Protein AF-0000000084342866 (afdb_homodimer)

Nearest PDB structures (foldseek):
  4m35-assembly1_A  TM=9.558E-01  e=7.749E-10  Mycolicibacterium smegmatis MC2 155
  4m32-assembly1_A  TM=9.549E-01  e=1.147E-09  Mycolicibacterium smegmatis MC2 155
  5ww8-assembly1_C  TM=9.561E-01  e=1.329E-09  Mycolicibacterium smegmatis MC2 155
  4m32-assembly1_C  TM=9.559E-01  e=1.266E-09  Mycolicibacterium smegmatis MC2 155
  4m34-assembly1_A  TM=9.550E-01  e=1.540E-09  Mycolicibacterium smegmatis MC2 155

Secondary structure (DSSP, 8-state):
-------HHHHHHHHHHHHHHHHHHHHHHHHHHHEESTTHHHHHHHHHHHHHHHHHHHHHHHHHHHHTT------HHHHHHH--SPPPPSS-EEHHHHHHHHHHHHHHHHHHHHHHHHHTTTT-HHHHHHHHHHHHHHHHHHHHHHTT--/-------HHHHHHHHHHHHHHHHHHHHHHHHHHHEESTTHHHHHHHHHHHHHHHHHHHHHHHHHHHHTT------HHHHHHH--SPPPPSS-EEHHHHHHHHHHHHHHHHHHHHHHHHHTTTT-HHHHHHHHHHHHHHHHHHHHHHTT--

Solvent-accessible surface area (backbone atoms only — not comparable to full-atom values): 15596 Å² total; per-residue (Å²): 131,84,80,76,78,68,53,69,64,56,41,52,52,36,39,53,50,28,17,44,26,52,48,47,24,35,43,29,48,39,43,37,69,26,45,34,59,95,53,27,69,60,51,37,54,50,25,52,52,49,23,53,53,26,49,54,45,25,52,54,37,38,52,51,23,40,74,75,72,29,66,52,64,52,38,44,55,53,28,44,70,64,38,87,62,80,76,74,75,83,46,73,40,46,38,68,58,47,42,53,50,50,36,53,47,39,49,56,52,45,55,52,44,54,53,48,37,61,70,31,43,89,59,38,54,69,62,22,52,53,48,48,55,48,39,52,56,47,47,50,49,34,50,58,44,48,68,70,53,127,133,84,79,76,77,68,54,69,65,56,41,51,51,36,39,53,50,28,17,44,28,51,48,46,24,34,42,27,48,39,44,37,69,26,46,35,58,96,54,28,69,64,52,37,52,50,26,52,52,50,22,52,54,27,49,54,44,25,50,54,37,38,52,51,24,40,73,74,72,30,66,54,68,52,39,43,55,52,27,44,71,64,37,86,62,81,77,76,77,81,46,72,40,46,38,67,57,47,41,53,51,50,36,54,46,39,50,55,51,42,52,52,43,54,53,47,36,63,70,32,42,88,59,38,53,68,62,24,50,53,48,49,53,48,37,53,57,48,48,51,49,32,49,57,44,49,68,69,53,126

pLDDT: mean 96.7, std 8.56, range [39.62, 99.0]

Foldseek 3Di:
DPPQQQDVVLLVLLQLLLLLLLLLLVQLVQCLVAEDDDCNVVLNVLSVVSNVLSVVLSVLSQVVSVVSPHHHDRPPVCSVVRHPQDHDDPHHDYSQVSLVSSLSSLVVSLVSLVVSLVVCCVRDVVSSVSSVVSSVVSVVSNVVSVVVND/DPPQQQDVVLLVLLQLLLLLLLLLLVQLVQCLVAEDDDCNVVLNVLSVVSNVLSVVLSVLSQVVSVVSPHHHDRPPVCSVVRHPQDHDDPHHDYSQVSLVSSLSSLVVSLVSLVVSLVVCCVRDVVSSVSSVVSSVVSVVSNVVSVVVND

Structure (mmCIF, N/CA/C/O backbone):
data_AF-0000000084342866-model_v1
#
loop_
_entity.id
_entity.type
_entity.pdbx_description
1 polymer 'Starvation-inducible DNA-binding protein'
#
loop_
_atom_site.group_PDB
_atom_site.id
_atom_site.type_symbol
_atom_site.label_atom_id
_atom_site.label_alt_id
_atom_site.label_comp_id
_atom_site.label_asym_id
_atom_site.label_entity_id
_atom_site.label_seq_id
_atom_site.pdbx_PDB_ins_code
_atom_site.Cartn_x
_atom_site.Cartn_y
_atom_site.Cartn_z
_atom_site.occupancy
_atom_site.B_iso_or_equiv
_atom_site.auth_seq_id
_atom_site.auth_comp_id
_atom_site.auth_asym_id
_atom_site.auth_atom_id
_atom_site.pdbx_PDB_model_num
ATOM 1 N N . MET A 1 1 ? -18.156 -32.312 -19.141 1 39.62 1 MET A N 1
ATOM 2 C CA . MET A 1 1 ? -17.062 -31.328 -19.141 1 39.62 1 MET A CA 1
ATOM 3 C C . MET A 1 1 ? -16.469 -31.188 -17.75 1 39.62 1 MET A C 1
ATOM 5 O O . MET A 1 1 ? -17.156 -30.75 -16.828 1 39.62 1 MET A O 1
ATOM 9 N N . THR A 1 2 ? -15.617 -32.031 -17.172 1 43.94 2 THR A N 1
ATOM 10 C CA . THR A 1 2 ? -15.211 -32.281 -15.797 1 43.94 2 THR A CA 1
ATOM 11 C C . THR A 1 2 ? -14.688 -31.016 -15.141 1 43.94 2 THR A C 1
ATOM 13 O O . THR A 1 2 ? -13.789 -30.359 -15.672 1 43.94 2 THR A O 1
ATOM 16 N N . THR A 1 3 ? -15.336 -29.969 -14.711 1 49.56 3 THR A N 1
ATOM 17 C CA . THR A 1 3 ? -15.031 -28.719 -14.047 1 49.56 3 THR A CA 1
ATOM 18 C C . THR A 1 3 ? -13.922 -28.891 -13.016 1 49.56 3 THR A C 1
ATOM 20 O O . THR A 1 3 ? -14.133 -29.531 -11.977 1 49.56 3 THR A O 1
ATOM 23 N N . THR A 1 4 ? -12.711 -29.281 -13.352 1 60.41 4 THR A N 1
ATOM 24 C CA . THR A 1 4 ? -11.594 -29.656 -12.5 1 60.41 4 THR A CA 1
ATOM 25 C C . THR A 1 4 ? -11.344 -28.594 -11.43 1 60.41 4 THR A C 1
ATOM 27 O O . THR A 1 4 ? -11.133 -27.422 -11.75 1 60.41 4 THR A O 1
ATOM 30 N N . SER A 1 5 ? -11.711 -28.875 -10.188 1 84.31 5 SER A N 1
ATOM 31 C CA . SER A 1 5 ? -11.656 -28.062 -8.977 1 84.31 5 SER A CA 1
ATOM 32 C C . SER A 1 5 ? -10.219 -27.641 -8.664 1 84.31 5 SER A C 1
ATOM 34 O O . SER A 1 5 ? -9.32 -28.484 -8.609 1 84.31 5 SER A O 1
ATOM 36 N N . ILE A 1 6 ? -9.82 -26.344 -8.844 1 91.25 6 ILE A N 1
ATOM 37 C CA . ILE A 1 6 ? -8.508 -25.797 -8.508 1 91.25 6 ILE A CA 1
ATOM 38 C C . ILE A 1 6 ? -8.195 -26.078 -7.039 1 91.25 6 ILE A C 1
ATOM 40 O O . ILE A 1 6 ? -8.984 -25.75 -6.152 1 91.25 6 ILE A O 1
ATOM 44 N N . PRO A 1 7 ? -7.082 -26.859 -6.805 1 94.31 7 PRO A N 1
ATOM 45 C CA . PRO A 1 7 ? -6.715 -27.172 -5.422 1 94.31 7 PRO A CA 1
ATOM 46 C C . PRO A 1 7 ? -6.574 -25.922 -4.555 1 94.31 7 PRO A C 1
ATOM 48 O O . PRO A 1 7 ? -6.152 -24.875 -5.043 1 94.31 7 PRO A O 1
ATOM 51 N N . ALA A 1 8 ? -6.852 -26.109 -3.266 1 94.38 8 ALA A N 1
ATOM 52 C CA . ALA A 1 8 ? -6.793 -25 -2.303 1 94.38 8 ALA A CA 1
ATOM 53 C C . ALA A 1 8 ? -5.383 -24.438 -2.203 1 94.38 8 ALA A C 1
ATOM 55 O O . ALA A 1 8 ? -5.199 -23.266 -1.873 1 94.38 8 ALA A O 1
ATOM 56 N N . THR A 1 9 ? -4.41 -25.219 -2.492 1 96.44 9 THR A N 1
ATOM 57 C CA . THR A 1 9 ? -3.012 -24.812 -2.398 1 96.44 9 THR A CA 1
ATOM 58 C C . THR A 1 9 ? -2.717 -23.672 -3.365 1 96.44 9 THR A C 1
ATOM 60 O O . THR A 1 9 ? -1.891 -22.797 -3.074 1 96.44 9 THR A O 1
ATOM 63 N N . VAL A 1 10 ? -3.402 -23.625 -4.504 1 98.56 10 VAL A N 1
ATOM 64 C CA . VAL A 1 10 ? -3.209 -22.531 -5.461 1 98.56 10 VAL A CA 1
ATOM 65 C C . VAL A 1 10 ? -3.633 -21.203 -4.832 1 98.56 10 VAL A C 1
ATOM 67 O O . VAL A 1 10 ? -2.91 -20.219 -4.922 1 98.56 10 VAL A O 1
ATOM 70 N N . GLY A 1 11 ? -4.785 -21.219 -4.145 1 98.38 11 GLY A N 1
ATOM 71 C CA . GLY A 1 11 ? -5.238 -20.031 -3.438 1 98.38 11 GLY A CA 1
ATOM 72 C C . GLY A 1 11 ? -4.258 -19.547 -2.383 1 98.38 11 GLY A C 1
ATOM 73 O O . GLY A 1 11 ? -4.004 -18.344 -2.26 1 98.38 11 GLY A O 1
ATOM 74 N N . THR A 1 12 ? -3.684 -20.5 -1.692 1 98.38 12 THR A N 1
ATOM 75 C CA . THR A 1 12 ? -2.713 -20.172 -0.652 1 98.38 12 THR A CA 1
ATOM 76 C C . THR A 1 12 ? -1.448 -19.578 -1.26 1 98.38 12 THR A C 1
ATOM 78 O O . THR A 1 12 ? -0.866 -18.641 -0.699 1 98.38 12 THR A O 1
ATOM 81 N N . ASP A 1 13 ? -1.053 -20.125 -2.406 1 98.75 13 ASP A N 1
ATOM 82 C CA . ASP A 1 13 ? 0.119 -19.594 -3.096 1 98.75 13 ASP A CA 1
ATOM 83 C C . ASP A 1 13 ? -0.13 -18.172 -3.584 1 98.75 13 ASP A C 1
ATOM 85 O O . ASP A 1 13 ? 0.752 -17.312 -3.492 1 98.75 13 ASP A O 1
ATOM 89 N N . LEU A 1 14 ? -1.313 -17.922 -4.109 1 98.94 14 LEU A N 1
ATOM 90 C CA . LEU A 1 14 ? -1.67 -16.578 -4.559 1 98.94 14 LEU A CA 1
ATOM 91 C C . LEU A 1 14 ? -1.731 -15.609 -3.379 1 98.94 14 LEU A C 1
ATOM 93 O O . LEU A 1 14 ? -1.257 -14.477 -3.473 1 98.94 14 LEU A O 1
ATOM 97 N N . GLN A 1 15 ? -2.215 -16.078 -2.258 1 98.88 15 GLN A N 1
ATOM 98 C CA . GLN A 1 15 ? -2.293 -15.266 -1.045 1 98.88 15 GLN A CA 1
ATOM 99 C C . GLN A 1 15 ? -0.901 -14.891 -0.542 1 98.88 15 GLN A C 1
ATOM 101 O O . GLN A 1 15 ? -0.648 -13.734 -0.197 1 98.88 15 GLN A O 1
ATOM 106 N N . ASP A 1 16 ? -0.027 -15.859 -0.546 1 98.94 16 ASP A N 1
ATOM 107 C CA . ASP A 1 16 ? 1.336 -15.578 -0.106 1 98.94 16 ASP A CA 1
ATOM 108 C C . ASP A 1 16 ? 2.02 -14.578 -1.035 1 98.94 16 ASP A C 1
ATOM 110 O O . ASP A 1 16 ? 2.734 -13.688 -0.577 1 98.94 16 ASP A O 1
ATOM 114 N N . THR A 1 17 ? 1.791 -14.75 -2.32 1 98.94 17 THR A N 1
ATOM 115 C CA . THR A 1 17 ? 2.359 -13.836 -3.307 1 98.94 17 THR A CA 1
ATOM 116 C C . THR A 1 17 ? 1.814 -12.422 -3.115 1 98.94 17 THR A C 1
ATOM 118 O O . THR A 1 17 ? 2.568 -11.453 -3.17 1 98.94 17 THR A O 1
ATOM 121 N N . LEU A 1 18 ? 0.486 -12.281 -2.863 1 99 18 LEU A N 1
ATOM 122 C CA . LEU A 1 18 ? -0.145 -10.984 -2.627 1 99 18 LEU A CA 1
ATOM 123 C C . LEU A 1 18 ? 0.479 -10.289 -1.424 1 99 18 LEU A C 1
ATOM 125 O O . LEU A 1 18 ? 0.768 -9.094 -1.477 1 99 18 LEU A O 1
ATOM 129 N N . VAL A 1 19 ? 0.711 -11.023 -0.388 1 98.94 19 VAL A N 1
ATOM 130 C CA . VAL A 1 19 ? 1.316 -10.484 0.826 1 98.94 19 VAL A CA 1
ATOM 131 C C . VAL A 1 19 ? 2.719 -9.961 0.518 1 98.94 19 VAL A C 1
ATOM 133 O O . VAL A 1 19 ? 3.078 -8.852 0.913 1 98.94 19 VAL A O 1
ATOM 136 N N . GLU A 1 20 ? 3.492 -10.75 -0.195 1 98.94 20 GLU A N 1
ATOM 137 C CA . GLU A 1 20 ? 4.859 -10.375 -0.546 1 98.94 20 GLU A CA 1
ATOM 138 C C . GLU A 1 20 ? 4.879 -9.125 -1.426 1 98.94 20 GLU A C 1
ATOM 140 O O . GLU A 1 20 ? 5.6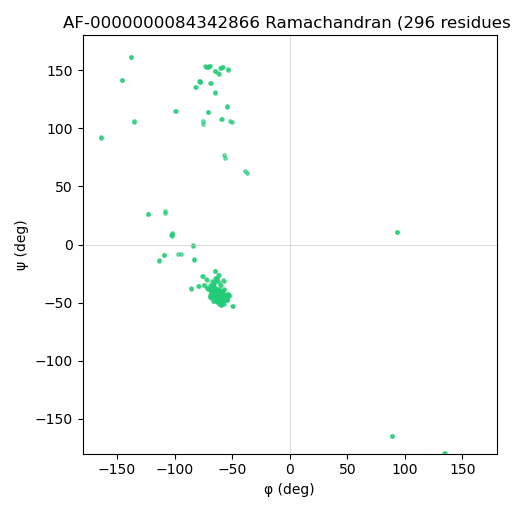76 -8.211 -1.202 1 98.94 20 GLU A O 1
ATOM 145 N N . LEU A 1 21 ? 3.986 -9.062 -2.389 1 99 21 LEU A N 1
ATOM 146 C CA . LEU A 1 21 ? 3.932 -7.934 -3.311 1 99 21 LEU A CA 1
ATOM 147 C C . LEU A 1 21 ? 3.457 -6.676 -2.596 1 99 21 LEU A C 1
ATOM 149 O O . LEU A 1 21 ? 3.932 -5.574 -2.889 1 99 21 LEU A O 1
ATOM 153 N N . THR A 1 22 ? 2.498 -6.793 -1.697 1 98.94 22 THR A N 1
ATOM 154 C CA . THR A 1 22 ? 2.025 -5.656 -0.917 1 98.94 22 THR A CA 1
ATOM 155 C C . THR A 1 22 ? 3.137 -5.109 -0.024 1 98.94 22 THR A C 1
ATOM 157 O O . THR A 1 22 ? 3.352 -3.898 0.038 1 98.94 22 THR A O 1
ATOM 160 N N . ASP A 1 23 ? 3.863 -6.008 0.604 1 98.94 23 ASP A N 1
ATOM 161 C CA . ASP A 1 23 ? 5 -5.574 1.409 1 98.94 23 ASP A CA 1
ATOM 162 C C . ASP A 1 23 ? 6.066 -4.902 0.542 1 98.94 23 ASP A C 1
ATOM 164 O O . ASP A 1 23 ? 6.672 -3.912 0.952 1 98.94 23 ASP A O 1
ATOM 168 N N . LEU A 1 24 ? 6.293 -5.434 -0.633 1 98.94 24 LEU A N 1
ATOM 169 C CA . LEU A 1 24 ? 7.293 -4.883 -1.544 1 98.94 24 LEU A CA 1
ATOM 170 C C . LEU A 1 24 ? 6.965 -3.438 -1.902 1 98.94 24 LEU A C 1
ATOM 172 O O . LEU A 1 24 ? 7.832 -2.564 -1.834 1 98.94 24 LEU A O 1
ATOM 176 N N . HIS A 1 25 ? 5.707 -3.154 -2.283 1 98.94 25 HIS A N 1
ATOM 177 C CA . HIS A 1 25 ? 5.445 -1.782 -2.703 1 98.94 25 HIS A CA 1
ATOM 178 C C . HIS A 1 25 ? 5.445 -0.832 -1.51 1 98.94 25 HIS A C 1
ATOM 180 O O . HIS A 1 25 ? 5.84 0.33 -1.636 1 98.94 25 HIS A O 1
ATOM 186 N N . LEU A 1 26 ? 5.074 -1.31 -0.322 1 98.88 26 LEU A N 1
ATOM 187 C CA . LEU A 1 26 ? 5.168 -0.465 0.864 1 98.88 26 LEU A CA 1
ATOM 188 C C . LEU A 1 26 ? 6.625 -0.152 1.192 1 98.88 26 LEU A C 1
ATOM 190 O O . LEU A 1 26 ? 6.965 0.994 1.498 1 98.88 26 LEU A O 1
ATOM 194 N N . GLN A 1 27 ? 7.488 -1.143 1.101 1 98.88 27 GLN A N 1
ATOM 195 C CA . GLN A 1 27 ? 8.906 -0.932 1.395 1 98.88 27 GLN A CA 1
ATOM 196 C C . GLN A 1 27 ? 9.57 -0.081 0.317 1 98.88 27 GLN A C 1
ATOM 198 O O . GLN A 1 27 ? 10.445 0.731 0.615 1 98.88 27 GLN A O 1
ATOM 203 N N . ALA A 1 28 ? 9.188 -0.301 -0.924 1 98.94 28 ALA A N 1
ATOM 204 C CA . ALA A 1 28 ? 9.742 0.516 -2.002 1 98.94 28 ALA A CA 1
ATOM 205 C C . ALA A 1 28 ? 9.438 1.995 -1.781 1 98.94 28 ALA A C 1
ATOM 207 O O . ALA A 1 28 ? 10.312 2.848 -1.947 1 98.94 28 ALA A O 1
ATOM 208 N N . LYS A 1 29 ? 8.242 2.352 -1.353 1 98.88 29 LYS A N 1
ATOM 209 C CA . LYS A 1 29 ? 7.895 3.736 -1.046 1 98.88 29 LYS A CA 1
ATOM 210 C C . LYS A 1 29 ? 8.648 4.23 0.186 1 98.88 29 LYS A C 1
ATOM 212 O O . LYS A 1 29 ? 9.117 5.371 0.216 1 98.88 29 LYS A O 1
ATOM 217 N N . GLN A 1 30 ? 8.719 3.357 1.18 1 98.81 30 GLN A N 1
ATOM 218 C CA . GLN A 1 30 ? 9.484 3.686 2.381 1 98.81 30 GLN A CA 1
ATOM 219 C C . GLN A 1 30 ? 10.914 4.086 2.035 1 98.81 30 GLN A C 1
ATOM 221 O O . GLN A 1 30 ? 11.414 5.105 2.512 1 98.81 30 GLN A O 1
ATOM 226 N N . LEU A 1 31 ? 11.508 3.295 1.213 1 98.88 31 LEU A N 1
ATOM 227 C CA . LEU A 1 31 ? 12.875 3.57 0.775 1 98.88 31 LEU A CA 1
ATOM 228 C C . LEU A 1 31 ? 12.922 4.82 -0.095 1 98.88 31 LEU A C 1
ATOM 230 O O . LEU A 1 31 ? 13.836 5.637 0.034 1 98.88 31 LEU A O 1
ATOM 234 N N . HIS A 1 32 ? 11.961 4.965 -0.973 1 98.88 32 HIS A N 1
ATOM 235 C CA . HIS A 1 32 ? 11.844 6.113 -1.861 1 98.88 32 HIS A CA 1
ATOM 236 C C . HIS A 1 32 ? 11.844 7.422 -1.074 1 98.88 32 HIS A C 1
ATOM 238 O O . HIS A 1 32 ? 12.531 8.375 -1.448 1 98.88 32 HIS A O 1
ATOM 244 N N . TRP A 1 33 ? 11.148 7.508 0.016 1 98.81 33 TRP A N 1
ATOM 245 C CA . TRP A 1 33 ? 11.008 8.727 0.806 1 98.81 33 TRP A CA 1
ATOM 246 C C . TRP A 1 33 ? 12.273 9 1.615 1 98.81 33 TRP A C 1
ATOM 248 O O . TRP A 1 33 ? 12.617 10.156 1.878 1 98.81 33 TRP A O 1
ATOM 258 N N . ASN A 1 34 ? 13.016 7.91 1.95 1 98.75 34 ASN A N 1
ATOM 259 C CA . ASN A 1 34 ? 14.039 8.078 2.977 1 98.75 34 ASN A CA 1
ATOM 260 C C . ASN A 1 34 ? 15.445 8.016 2.379 1 98.75 34 ASN A C 1
ATOM 262 O O . ASN A 1 34 ? 16.422 8.305 3.064 1 98.75 34 ASN A O 1
ATOM 266 N N . VAL A 1 35 ? 15.555 7.637 1.089 1 98.69 35 VAL A N 1
ATOM 267 C CA . VAL A 1 35 ? 16.844 7.418 0.444 1 98.69 35 VAL A CA 1
ATOM 268 C C . VAL A 1 35 ? 17.578 8.75 0.283 1 98.69 35 VAL A C 1
ATOM 270 O O . VAL A 1 35 ? 16.953 9.773 0.007 1 98.69 35 VAL A O 1
ATOM 273 N N . LYS A 1 36 ? 18.812 8.742 0.521 1 98.38 36 LYS A N 1
ATOM 274 C CA . LYS A 1 36 ? 19.734 9.852 0.318 1 98.38 36 LYS A CA 1
ATOM 275 C C . LYS A 1 36 ? 21.047 9.359 -0.294 1 98.38 36 LYS A C 1
ATOM 277 O O . LYS A 1 36 ? 21.328 8.164 -0.288 1 98.38 36 LYS A O 1
ATOM 282 N N . GLY A 1 37 ? 21.812 10.25 -0.867 1 98.12 37 GLY A N 1
ATOM 283 C CA . GLY A 1 37 ? 23.125 9.906 -1.38 1 98.12 37 GLY A CA 1
ATOM 284 C C . GLY A 1 37 ? 23.391 10.469 -2.766 1 98.12 37 GLY A C 1
ATOM 285 O O . GLY A 1 37 ? 22.531 11.133 -3.348 1 98.12 37 GLY A O 1
ATOM 286 N N . ARG A 1 38 ? 24.5 10.219 -3.316 1 97.81 38 ARG A N 1
ATOM 287 C CA . ARG A 1 38 ? 25 10.797 -4.559 1 97.81 38 ARG A CA 1
ATOM 288 C C . ARG A 1 38 ? 24.141 10.391 -5.742 1 97.81 38 ARG A C 1
ATOM 290 O O . ARG A 1 38 ? 24.031 11.125 -6.723 1 97.81 38 ARG A O 1
ATOM 297 N N . HIS A 1 39 ? 23.531 9.266 -5.676 1 97.31 39 HIS A N 1
ATOM 298 C CA . HIS A 1 39 ? 22.719 8.773 -6.773 1 97.31 39 HIS A CA 1
ATOM 299 C C . HIS A 1 39 ? 21.234 8.828 -6.418 1 97.31 39 HIS A C 1
ATOM 301 O O . HIS A 1 39 ? 20.438 7.996 -6.887 1 97.31 39 HIS A O 1
ATOM 307 N N . PHE A 1 40 ? 20.922 9.742 -5.559 1 98.19 40 PHE A N 1
ATOM 308 C CA . PHE A 1 40 ? 19.578 9.906 -5 1 98.19 40 PHE A CA 1
ATOM 309 C C . PHE A 1 40 ? 18.531 9.922 -6.105 1 98.19 40 PHE A C 1
ATOM 311 O O . PHE A 1 40 ? 17.562 9.164 -6.055 1 98.19 40 PHE A O 1
ATOM 318 N N . ARG A 1 41 ? 18.703 10.758 -7.074 1 98.06 41 ARG A N 1
ATOM 319 C CA . ARG A 1 41 ? 17.656 10.969 -8.07 1 98.06 41 ARG A CA 1
ATOM 320 C C . ARG A 1 41 ? 17.344 9.688 -8.828 1 98.06 41 ARG A C 1
ATOM 322 O O . ARG A 1 41 ? 16.188 9.312 -8.992 1 98.06 41 ARG A O 1
ATOM 329 N N . ASN A 1 42 ? 18.375 9 -9.242 1 98.31 42 ASN A N 1
ATOM 330 C CA . ASN A 1 42 ? 18.203 7.762 -10 1 98.31 42 ASN A CA 1
ATOM 331 C C . ASN A 1 42 ? 17.516 6.691 -9.164 1 98.31 42 ASN A C 1
ATOM 333 O O . ASN A 1 42 ? 16.547 6.082 -9.602 1 98.31 42 ASN A O 1
ATOM 337 N N . VAL A 1 43 ? 17.984 6.473 -7.938 1 98.62 43 VAL A N 1
ATOM 338 C CA . VAL A 1 43 ? 17.422 5.445 -7.062 1 98.62 43 VAL A CA 1
ATOM 339 C C . VAL A 1 43 ? 16 5.82 -6.676 1 98.62 43 VAL A C 1
ATOM 341 O O . VAL A 1 43 ? 15.102 4.969 -6.668 1 98.62 43 VAL A O 1
ATOM 344 N N . HIS A 1 44 ? 15.805 7.113 -6.398 1 98.62 44 HIS A N 1
ATOM 345 C CA . HIS A 1 44 ? 14.492 7.645 -6.047 1 98.62 44 HIS A CA 1
ATOM 346 C C . HIS A 1 44 ? 13.469 7.348 -7.141 1 98.62 44 HIS A C 1
ATOM 348 O O . HIS A 1 44 ? 12.383 6.832 -6.855 1 98.62 44 HIS A O 1
ATOM 354 N N . LEU A 1 45 ? 13.797 7.578 -8.383 1 98.69 45 LEU A N 1
ATOM 355 C CA . LEU A 1 45 ? 12.898 7.363 -9.516 1 98.69 45 LEU A CA 1
ATOM 356 C C . LEU A 1 45 ? 12.703 5.875 -9.781 1 98.69 45 LEU A C 1
ATOM 358 O O . LEU A 1 45 ? 11.594 5.441 -10.102 1 98.69 45 LEU A O 1
ATOM 362 N N . HIS A 1 46 ? 13.758 5.066 -9.625 1 98.88 46 HIS A N 1
ATOM 363 C CA . HIS A 1 46 ? 13.664 3.627 -9.836 1 98.88 46 HIS A CA 1
ATOM 364 C C . HIS A 1 46 ? 12.766 2.971 -8.789 1 98.88 46 HIS A C 1
ATOM 366 O O . HIS A 1 46 ? 12.039 2.023 -9.094 1 98.88 46 HIS A O 1
ATOM 372 N N . LEU A 1 47 ? 12.836 3.5 -7.582 1 98.94 47 LEU A N 1
ATOM 373 C CA . LEU A 1 47 ? 11.977 2.99 -6.52 1 98.94 47 LEU A CA 1
ATOM 374 C C . LEU A 1 47 ? 10.508 3.305 -6.805 1 98.94 47 LEU A C 1
ATOM 376 O O . LEU A 1 47 ? 9.625 2.504 -6.492 1 98.94 47 LEU A O 1
ATOM 380 N N . ASP A 1 48 ? 10.219 4.414 -7.395 1 98.81 48 ASP A N 1
ATOM 381 C CA . ASP A 1 48 ? 8.859 4.734 -7.82 1 98.81 48 ASP A CA 1
ATOM 382 C C . ASP A 1 48 ? 8.375 3.762 -8.891 1 98.81 48 ASP A C 1
ATOM 384 O O . ASP A 1 48 ? 7.223 3.316 -8.859 1 98.81 48 ASP A O 1
ATOM 388 N N . GLU A 1 49 ? 9.234 3.473 -9.828 1 98.88 49 GLU A N 1
ATOM 389 C CA . GLU A 1 49 ? 8.906 2.502 -10.867 1 98.88 49 GLU A CA 1
ATOM 390 C C . GLU A 1 49 ? 8.625 1.127 -10.266 1 98.88 49 GLU A C 1
ATOM 392 O O . GLU A 1 49 ? 7.641 0.48 -10.617 1 98.88 49 GLU A O 1
ATOM 397 N N . LEU A 1 50 ? 9.469 0.708 -9.344 1 98.94 50 LEU A N 1
ATOM 398 C CA . LEU A 1 50 ? 9.281 -0.582 -8.688 1 98.94 50 LEU A CA 1
ATOM 399 C C . LEU A 1 50 ? 7.957 -0.62 -7.926 1 98.94 50 LEU A C 1
ATOM 401 O O . LEU A 1 50 ? 7.262 -1.637 -7.938 1 98.94 50 LEU A O 1
ATOM 405 N N . THR A 1 51 ? 7.648 0.499 -7.246 1 98.94 51 THR A N 1
ATOM 406 C CA . THR A 1 51 ? 6.379 0.603 -6.531 1 98.94 51 THR A CA 1
ATOM 407 C C . THR A 1 51 ? 5.207 0.348 -7.477 1 98.94 51 THR A C 1
ATOM 409 O O . THR A 1 51 ? 4.312 -0.443 -7.168 1 98.94 51 THR A O 1
ATOM 412 N N . SER A 1 52 ? 5.207 0.97 -8.633 1 98.88 52 SER A N 1
ATOM 413 C CA . SER A 1 52 ? 4.133 0.825 -9.609 1 98.88 52 SER A CA 1
ATOM 414 C C . SER A 1 52 ? 4.023 -0.614 -10.102 1 98.88 52 SER A C 1
ATOM 416 O O . SER A 1 52 ? 2.926 -1.165 -10.188 1 98.88 52 SER A O 1
ATOM 418 N N . ILE A 1 53 ? 5.129 -1.243 -10.398 1 98.94 53 ILE A N 1
ATOM 419 C CA . ILE A 1 53 ? 5.168 -2.617 -10.883 1 98.94 53 ILE A CA 1
ATOM 420 C C . ILE A 1 53 ? 4.605 -3.559 -9.82 1 98.94 53 ILE A C 1
ATOM 422 O O . ILE A 1 53 ? 3.785 -4.43 -10.125 1 98.94 53 ILE A O 1
ATOM 426 N N . ALA A 1 54 ? 5.016 -3.367 -8.594 1 98.94 54 ALA A N 1
ATOM 427 C CA . ALA A 1 54 ? 4.578 -4.227 -7.5 1 98.94 54 ALA A CA 1
ATOM 428 C C . ALA A 1 54 ? 3.082 -4.066 -7.242 1 98.94 54 ALA A C 1
ATOM 430 O O . ALA A 1 54 ? 2.383 -5.047 -6.977 1 98.94 54 ALA A O 1
ATOM 431 N N . ARG A 1 55 ? 2.586 -2.838 -7.297 1 98.88 55 ARG A N 1
ATOM 432 C CA . ARG A 1 55 ? 1.163 -2.588 -7.09 1 98.88 55 ARG A CA 1
ATOM 433 C C . ARG A 1 55 ? 0.327 -3.242 -8.188 1 98.88 55 ARG A C 1
ATOM 435 O O . ARG A 1 55 ? -0.706 -3.854 -7.902 1 98.88 55 ARG A O 1
ATOM 442 N N . GLU A 1 56 ? 0.747 -3.094 -9.422 1 98.88 56 GLU A N 1
ATOM 443 C CA . GLU A 1 56 ? 0.033 -3.719 -10.531 1 98.88 56 GLU A CA 1
ATOM 444 C C . GLU A 1 56 ? 0.04 -5.238 -10.406 1 98.88 56 GLU A C 1
ATOM 446 O O . GLU A 1 56 ? -0.979 -5.891 -10.641 1 98.88 56 GLU A O 1
ATOM 451 N N . ALA A 1 57 ? 1.146 -5.824 -10.055 1 98.94 57 ALA A N 1
ATOM 452 C CA . ALA A 1 57 ? 1.258 -7.266 -9.859 1 98.94 57 ALA A CA 1
ATOM 453 C C . ALA A 1 57 ? 0.359 -7.738 -8.727 1 98.94 57 ALA A C 1
ATOM 455 O O . ALA A 1 57 ? -0.309 -8.773 -8.836 1 98.94 57 ALA A O 1
ATOM 456 N N . ALA A 1 58 ? 0.365 -6.98 -7.617 1 98.94 58 ALA A N 1
ATOM 457 C CA . ALA A 1 58 ? -0.485 -7.324 -6.48 1 98.94 58 ALA A CA 1
ATOM 458 C C . ALA A 1 58 ? -1.955 -7.371 -6.887 1 98.94 58 ALA A C 1
ATOM 460 O O . ALA A 1 58 ? -2.678 -8.305 -6.523 1 98.94 58 ALA A O 1
ATOM 461 N N . ASP A 1 59 ? -2.352 -6.391 -7.637 1 98.94 59 ASP A N 1
ATOM 462 C CA . ASP A 1 59 ? -3.734 -6.34 -8.102 1 98.94 59 ASP A CA 1
ATOM 463 C C . ASP A 1 59 ? -4.055 -7.535 -9 1 98.94 59 ASP A C 1
ATOM 465 O O . ASP A 1 59 ? -5.113 -8.156 -8.867 1 98.94 59 ASP A O 1
ATOM 469 N N . THR A 1 60 ? -3.146 -7.84 -9.906 1 98.94 60 THR A N 1
ATOM 470 C CA . THR A 1 60 ? -3.309 -8.977 -10.812 1 98.94 60 THR A CA 1
ATOM 471 C C . THR A 1 60 ? -3.463 -10.273 -10.023 1 98.94 60 THR A C 1
ATOM 473 O O . THR A 1 60 ? -4.359 -11.07 -10.305 1 98.94 60 THR A O 1
ATOM 476 N N . VAL A 1 61 ? -2.674 -10.461 -9.023 1 98.94 61 VAL A N 1
ATOM 477 C CA . VAL A 1 61 ? -2.672 -11.672 -8.219 1 98.94 61 VAL A CA 1
ATOM 478 C C . VAL A 1 61 ? -3.953 -11.75 -7.395 1 98.94 61 VAL A C 1
ATOM 480 O O . VAL A 1 61 ? -4.59 -12.805 -7.32 1 98.94 61 VAL A O 1
ATOM 483 N N . ALA A 1 62 ? -4.324 -10.633 -6.789 1 98.94 62 ALA A N 1
ATOM 484 C CA . ALA A 1 62 ? -5.535 -10.594 -5.973 1 98.94 62 ALA A CA 1
ATOM 485 C C . ALA A 1 62 ? -6.77 -10.898 -6.816 1 98.94 62 ALA A C 1
ATOM 487 O O . ALA A 1 62 ? -7.648 -11.648 -6.387 1 98.94 62 ALA A O 1
ATOM 488 N N . GLU A 1 63 ? -6.812 -10.328 -8 1 98.75 63 GLU A N 1
ATOM 489 C CA . GLU A 1 63 ? -7.961 -10.547 -8.875 1 98.75 63 GLU A CA 1
ATOM 490 C C . GLU A 1 63 ? -8.039 -12 -9.336 1 98.75 63 GLU A C 1
ATOM 492 O O . GLU A 1 63 ? -9.133 -12.555 -9.453 1 98.75 63 GLU A O 1
ATOM 497 N N . ARG A 1 64 ? -6.906 -12.664 -9.562 1 98.88 64 ARG A N 1
ATOM 498 C CA . ARG A 1 64 ? -6.91 -14.086 -9.891 1 98.88 64 ARG A CA 1
ATOM 499 C C . ARG A 1 64 ? -7.414 -14.914 -8.711 1 98.88 64 ARG A C 1
ATOM 501 O O . ARG A 1 64 ? -8.195 -15.844 -8.898 1 98.88 64 ARG A O 1
ATOM 508 N N . ALA A 1 65 ? -6.93 -14.586 -7.504 1 98.75 65 ALA A N 1
ATOM 509 C CA . ALA A 1 65 ? -7.398 -15.289 -6.312 1 98.75 65 ALA A CA 1
ATOM 510 C C . ALA A 1 65 ? -8.914 -15.227 -6.199 1 98.75 65 ALA A C 1
ATOM 512 O O . ALA A 1 65 ? -9.578 -16.25 -6.004 1 98.75 65 ALA A O 1
ATOM 513 N N . VAL A 1 66 ? -9.484 -14.039 -6.398 1 98 66 VAL A N 1
ATOM 514 C CA . VAL A 1 66 ? -10.922 -13.844 -6.332 1 98 66 VAL A CA 1
ATOM 515 C C . VAL A 1 66 ? -11.617 -14.688 -7.395 1 98 66 VAL A C 1
ATOM 517 O O . VAL A 1 66 ? -12.641 -15.328 -7.121 1 98 66 VAL A O 1
ATOM 520 N N . THR A 1 67 ? -11.039 -14.656 -8.617 1 97.75 67 THR A N 1
ATOM 521 C CA . THR A 1 67 ? -11.617 -15.359 -9.758 1 97.75 67 THR A CA 1
ATOM 522 C C . THR A 1 67 ? -11.758 -16.844 -9.453 1 97.75 67 THR A C 1
ATOM 524 O O . THR A 1 67 ? -12.727 -17.484 -9.875 1 97.75 67 THR A O 1
ATOM 527 N N . ILE A 1 68 ? -10.852 -17.422 -8.617 1 97.62 68 ILE A N 1
ATOM 528 C CA . ILE A 1 68 ? -10.891 -18.875 -8.375 1 97.62 68 ILE A CA 1
ATOM 529 C C . ILE A 1 68 ? -11.539 -19.156 -7.023 1 97.62 68 ILE A C 1
ATOM 531 O O . ILE A 1 68 ? -11.438 -20.266 -6.496 1 97.62 68 ILE A O 1
ATOM 535 N N . GLY A 1 69 ? -12.109 -18.125 -6.426 1 97.06 69 GLY A N 1
ATOM 536 C CA . GLY A 1 69 ? -12.945 -18.312 -5.25 1 97.06 69 GLY A CA 1
ATOM 537 C C . GLY A 1 69 ? -12.18 -18.172 -3.947 1 97.06 69 GLY A C 1
ATOM 538 O O . GLY A 1 69 ? -12.656 -18.594 -2.893 1 97.06 69 GLY A O 1
ATOM 539 N N . PHE A 1 70 ? -10.93 -17.688 -3.998 1 98.19 70 PHE A N 1
ATOM 540 C CA . PHE A 1 70 ? -10.117 -17.469 -2.811 1 98.19 70 PHE A CA 1
ATOM 541 C C . PHE A 1 70 ? -10.141 -16.016 -2.391 1 98.19 70 PHE A C 1
ATOM 543 O O . PHE A 1 70 ? -9.695 -15.133 -3.137 1 98.19 70 PHE A O 1
ATOM 550 N N . PRO A 1 71 ? -10.688 -15.609 -1.221 1 98.56 71 PRO A N 1
ATOM 551 C CA . PRO A 1 71 ? -10.711 -14.219 -0.773 1 98.56 71 PRO A CA 1
ATOM 552 C C . PRO A 1 71 ? -9.328 -13.711 -0.37 1 98.56 71 PRO A C 1
ATOM 554 O O . PRO A 1 71 ? -8.758 -14.18 0.617 1 98.56 71 PRO A O 1
ATOM 557 N N . PRO A 1 72 ? -8.789 -12.758 -1.104 1 98.62 72 PRO A N 1
ATOM 558 C CA . PRO A 1 72 ? -7.449 -12.266 -0.778 1 98.62 72 PRO A CA 1
ATOM 559 C C . PRO A 1 72 ? -7.434 -11.391 0.475 1 98.62 72 PRO A C 1
ATOM 561 O O . PRO A 1 72 ? -8.461 -10.82 0.85 1 98.62 72 PRO A O 1
ATOM 564 N N . ASP A 1 73 ? -6.312 -11.344 1.159 1 98.88 73 ASP A N 1
ATOM 565 C CA . ASP A 1 73 ? -6.145 -10.547 2.373 1 98.88 73 ASP A CA 1
ATOM 566 C C . ASP A 1 73 ? -4.82 -9.789 2.354 1 98.88 73 ASP A C 1
ATOM 568 O O . ASP A 1 73 ? -3.754 -10.383 2.51 1 98.88 73 ASP A O 1
ATOM 572 N N . ALA A 1 74 ? -4.879 -8.5 2.137 1 98.69 74 ALA A N 1
ATOM 573 C CA . ALA A 1 74 ? -3.682 -7.664 2.135 1 98.69 74 ALA A CA 1
ATOM 574 C C . ALA A 1 74 ? -3.803 -6.531 3.15 1 98.69 74 ALA A C 1
ATOM 576 O O . ALA A 1 74 ? -3.275 -5.438 2.936 1 98.69 74 ALA A O 1
ATOM 577 N N . ARG A 1 75 ? -4.637 -6.758 4.227 1 98.81 75 ARG A N 1
ATOM 578 C CA . ARG A 1 75 ? -4.695 -5.816 5.34 1 98.81 75 ARG A CA 1
ATOM 579 C C . ARG A 1 75 ? -3.322 -5.637 5.98 1 98.81 75 ARG A C 1
ATOM 581 O O . ARG A 1 75 ? -2.502 -6.559 5.965 1 98.81 75 ARG A O 1
ATOM 588 N N . ALA A 1 76 ? -3.125 -4.504 6.555 1 98.69 76 ALA A N 1
ATOM 589 C CA . ALA A 1 76 ? -1.825 -4.16 7.129 1 98.69 76 ALA A CA 1
ATOM 590 C C . ALA A 1 76 ? -1.369 -5.223 8.125 1 98.69 76 ALA A C 1
ATOM 592 O O . ALA A 1 76 ? -0.209 -5.641 8.109 1 98.69 76 ALA A O 1
ATOM 593 N N . MET A 1 77 ? -2.229 -5.656 8.977 1 98.25 77 MET A N 1
ATOM 594 C CA . MET A 1 77 ? -1.881 -6.648 9.984 1 98.25 77 MET A CA 1
ATOM 595 C C . MET A 1 77 ? -1.482 -7.969 9.328 1 98.25 77 MET A C 1
ATOM 597 O O . MET A 1 77 ? -0.539 -8.625 9.773 1 98.25 77 MET A O 1
ATOM 601 N N . THR A 1 78 ? -2.213 -8.391 8.305 1 98.75 78 THR A N 1
ATOM 602 C CA . THR A 1 78 ? -1.912 -9.617 7.574 1 98.75 78 THR A CA 1
ATOM 603 C C . THR A 1 78 ? -0.524 -9.547 6.945 1 98.75 78 THR A C 1
ATOM 605 O O . THR A 1 78 ? 0.268 -10.484 7.07 1 98.75 78 THR A O 1
ATOM 608 N N . VAL A 1 79 ? -0.221 -8.422 6.273 1 98.88 79 VAL A N 1
ATOM 609 C CA . VAL A 1 79 ? 1.064 -8.234 5.605 1 98.88 79 VAL A CA 1
ATOM 610 C C . VAL A 1 79 ? 2.188 -8.227 6.641 1 98.88 79 VAL A C 1
ATOM 612 O O . VAL A 1 79 ? 3.195 -8.922 6.48 1 98.88 79 VAL A O 1
ATOM 615 N N . ALA A 1 80 ? 1.993 -7.496 7.746 1 98.69 80 ALA A N 1
ATOM 616 C CA . ALA A 1 80 ? 2.998 -7.391 8.805 1 98.69 80 ALA A CA 1
ATOM 617 C C . ALA A 1 80 ? 3.289 -8.758 9.422 1 98.69 80 ALA A C 1
ATOM 619 O O . ALA A 1 80 ? 4.441 -9.078 9.719 1 98.69 80 ALA A O 1
ATOM 620 N N . LYS A 1 81 ? 2.309 -9.508 9.562 1 98.44 81 LYS A N 1
ATOM 621 C CA . LYS A 1 81 ? 2.428 -10.797 10.25 1 98.44 81 LYS A CA 1
ATOM 622 C C . LYS A 1 81 ? 3.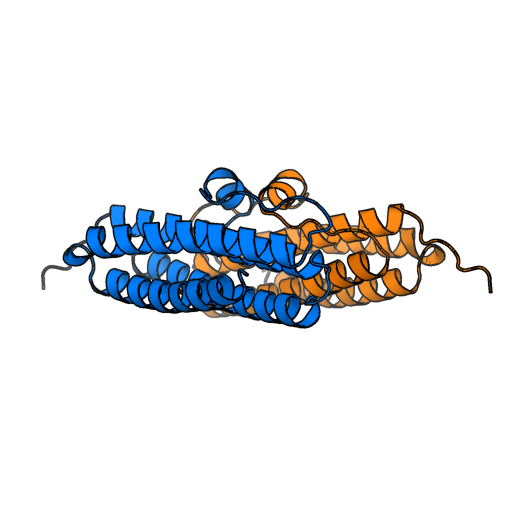027 -11.852 9.328 1 98.44 81 LYS A C 1
ATOM 624 O O . LYS A 1 81 ? 3.809 -12.703 9.773 1 98.44 81 LYS A O 1
ATOM 629 N N . ASN A 1 82 ? 2.719 -11.82 8.023 1 98.75 82 ASN A N 1
ATOM 630 C CA . ASN A 1 82 ? 2.924 -13.016 7.211 1 98.75 82 ASN A CA 1
ATOM 631 C C . ASN A 1 82 ? 4.012 -12.797 6.164 1 98.75 82 ASN A C 1
ATOM 633 O O . ASN A 1 82 ? 4.488 -13.758 5.551 1 98.75 82 ASN A O 1
ATOM 637 N N . SER A 1 83 ? 4.414 -11.57 5.926 1 98.81 83 SER A N 1
ATOM 638 C CA . SER A 1 83 ? 5.445 -11.352 4.918 1 98.81 83 SER A CA 1
ATOM 639 C C . SER A 1 83 ? 6.77 -11.977 5.34 1 98.81 83 SER A C 1
ATOM 641 O O . SER A 1 83 ? 7.234 -11.766 6.461 1 98.81 83 SER A O 1
ATOM 643 N N . PRO A 1 84 ? 7.398 -12.734 4.5 1 98.56 84 PRO A N 1
ATOM 644 C CA . PRO A 1 84 ? 8.711 -13.312 4.805 1 98.56 84 PRO A CA 1
ATOM 645 C C . PRO A 1 84 ? 9.859 -12.352 4.508 1 98.56 84 PRO A C 1
ATOM 647 O O . PRO A 1 84 ? 11.031 -12.703 4.684 1 98.56 84 PRO A O 1
ATOM 650 N N . LEU A 1 85 ? 9.57 -11.164 4.008 1 98.75 85 LEU A N 1
ATOM 651 C CA . LEU A 1 85 ? 10.586 -10.219 3.549 1 98.75 85 LEU A CA 1
ATOM 652 C C . LEU A 1 85 ? 11.234 -9.5 4.727 1 98.75 85 LEU A C 1
ATOM 654 O O . LEU A 1 85 ? 10.555 -9.148 5.695 1 98.75 85 LEU A O 1
ATOM 658 N N . PRO A 1 86 ? 12.531 -9.305 4.613 1 97.56 86 PRO A N 1
ATOM 659 C CA . PRO A 1 86 ? 13.133 -8.477 5.66 1 97.56 86 PRO A CA 1
ATOM 660 C C . PRO A 1 86 ? 12.57 -7.059 5.688 1 97.56 86 PRO A C 1
ATOM 662 O O . PRO A 1 86 ? 12.281 -6.488 4.633 1 97.56 86 PRO A O 1
ATOM 665 N N . ASP A 1 87 ? 12.5 -6.496 6.844 1 96.31 87 ASP A N 1
ATOM 666 C CA . ASP A 1 87 ? 11.953 -5.148 6.98 1 96.31 87 ASP A CA 1
ATOM 667 C C . ASP A 1 87 ? 13.008 -4.094 6.652 1 96.31 87 ASP A C 1
ATOM 669 O O . ASP A 1 87 ? 14.172 -4.234 7.023 1 96.31 87 ASP A O 1
ATOM 673 N N . ALA A 1 88 ? 12.562 -3.137 5.902 1 95.94 88 ALA A N 1
ATOM 674 C CA . ALA A 1 88 ? 13.422 -1.97 5.734 1 95.94 88 ALA A CA 1
ATOM 675 C C . ALA A 1 88 ? 13.703 -1.299 7.078 1 95.94 88 ALA A C 1
ATOM 677 O O . ALA A 1 88 ? 12.898 -1.383 8 1 95.94 88 ALA A O 1
ATOM 678 N N . VAL A 1 89 ? 14.82 -0.674 7.137 1 93.94 89 VAL A N 1
ATOM 679 C CA . VAL A 1 89 ? 15.172 0.069 8.344 1 93.94 89 VAL A CA 1
ATOM 680 C C . VAL A 1 89 ? 14.281 1.303 8.469 1 93.94 89 VAL A C 1
ATOM 682 O O . VAL A 1 89 ? 13.773 1.814 7.469 1 93.94 89 VAL A O 1
ATOM 685 N N . GLU A 1 90 ? 14.148 1.686 9.734 1 95.44 90 GLU A N 1
ATOM 686 C CA . GLU A 1 90 ? 13.477 2.955 10 1 95.44 90 GLU A CA 1
ATOM 687 C C . GLU A 1 90 ? 14.406 4.137 9.734 1 95.44 90 GLU A C 1
ATOM 689 O O . GLU A 1 90 ? 15.602 4.074 10.055 1 95.44 90 GLU A O 1
ATOM 694 N N . GLY A 1 91 ? 13.844 5.199 9.141 1 97.12 91 GLY A N 1
ATOM 695 C CA . GLY A 1 91 ? 14.594 6.434 9 1 97.12 91 GLY A CA 1
ATOM 696 C C . GLY A 1 91 ? 15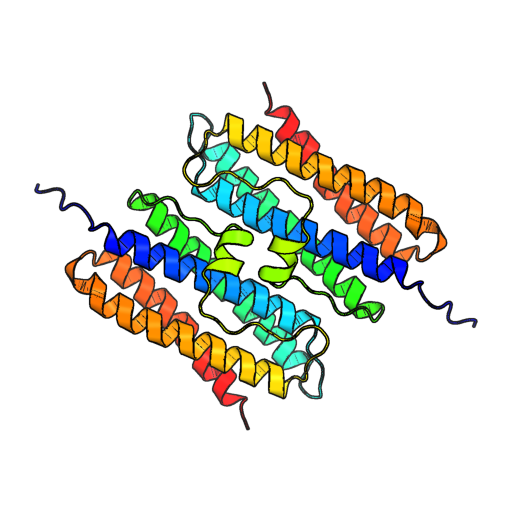.406 6.496 7.723 1 97.12 91 GLY A C 1
ATOM 697 O O . GLY A 1 91 ? 15.141 5.754 6.773 1 97.12 91 GLY A O 1
ATOM 698 N N . ARG A 1 92 ? 16.375 7.441 7.656 1 98 92 ARG A N 1
ATOM 699 C CA . ARG A 1 92 ? 17.172 7.711 6.465 1 98 92 ARG A CA 1
ATOM 700 C C . ARG A 1 92 ? 18.047 6.512 6.109 1 98 92 ARG A C 1
ATOM 702 O O . ARG A 1 92 ? 18.5 5.793 6.996 1 98 92 ARG A O 1
ATOM 709 N N . ILE A 1 93 ? 18.281 6.379 4.797 1 98.5 93 ILE A N 1
ATOM 710 C CA . ILE A 1 93 ? 19.078 5.266 4.281 1 98.5 93 ILE A CA 1
ATOM 711 C C . ILE A 1 93 ? 19.875 5.723 3.07 1 98.5 93 ILE A C 1
ATOM 713 O O . ILE A 1 93 ? 19.391 6.496 2.244 1 98.5 93 ILE A O 1
ATOM 717 N N . THR A 1 94 ? 21.109 5.27 2.924 1 98.56 94 THR A N 1
ATOM 718 C CA . THR A 1 94 ? 21.938 5.629 1.773 1 98.56 94 THR A CA 1
ATOM 719 C C . THR A 1 94 ? 21.422 4.945 0.509 1 98.56 94 THR A C 1
ATOM 721 O O . THR A 1 94 ? 20.797 3.885 0.579 1 98.56 94 THR A O 1
ATOM 724 N N . ASP A 1 95 ? 21.656 5.539 -0.619 1 98.31 95 ASP A N 1
ATOM 725 C CA . ASP A 1 95 ? 21.25 4.953 -1.891 1 98.31 95 ASP A CA 1
ATOM 726 C C . ASP A 1 95 ? 21.844 3.559 -2.07 1 98.31 95 ASP A C 1
ATOM 728 O O . ASP A 1 95 ? 21.156 2.641 -2.525 1 98.31 95 ASP A O 1
ATOM 732 N N . ALA A 1 96 ? 23.078 3.371 -1.653 1 98.31 96 ALA A N 1
ATOM 733 C CA . ALA A 1 96 ? 23.719 2.061 -1.767 1 98.31 96 ALA A CA 1
ATOM 734 C C . ALA A 1 96 ? 23 1.026 -0.901 1 98.31 96 ALA A C 1
ATOM 736 O O . ALA A 1 96 ? 22.719 -0.084 -1.356 1 98.31 96 ALA A O 1
ATOM 737 N N . ALA A 1 97 ? 22.688 1.347 0.316 1 98.56 97 ALA A N 1
ATOM 738 C CA . ALA A 1 97 ? 22.016 0.434 1.232 1 98.56 97 ALA A CA 1
ATOM 739 C C . ALA A 1 97 ? 20.594 0.141 0.763 1 98.56 97 ALA A C 1
ATOM 741 O O . ALA A 1 97 ? 20.094 -0.972 0.939 1 98.56 97 ALA A O 1
ATOM 742 N N . ALA A 1 98 ? 19.938 1.175 0.203 1 98.75 98 ALA A N 1
ATOM 743 C CA . ALA A 1 98 ? 18.594 0.982 -0.343 1 98.75 98 ALA A CA 1
ATOM 744 C C . ALA A 1 98 ? 18.609 -0.025 -1.489 1 98.75 98 ALA A C 1
ATOM 746 O O . ALA A 1 98 ? 17.766 -0.929 -1.539 1 98.75 98 ALA A O 1
ATOM 747 N N . VAL A 1 99 ? 19.562 0.149 -2.391 1 98.81 99 VAL A N 1
ATOM 748 C CA . VAL A 1 99 ? 19.688 -0.763 -3.523 1 98.81 99 VAL A CA 1
ATOM 749 C C . VAL A 1 99 ? 19.953 -2.18 -3.02 1 98.81 99 VAL A C 1
ATOM 751 O O . VAL A 1 99 ? 19.312 -3.135 -3.473 1 98.81 99 VAL A O 1
ATOM 754 N N . ASP A 1 100 ? 20.859 -2.318 -2.033 1 98.75 100 ASP A N 1
ATOM 755 C CA . ASP A 1 100 ? 21.156 -3.629 -1.468 1 98.75 100 ASP A CA 1
ATOM 756 C C . ASP A 1 100 ? 19.906 -4.266 -0.862 1 98.75 100 ASP A C 1
ATOM 758 O O . ASP A 1 100 ? 19.672 -5.465 -1.026 1 98.75 100 ASP A O 1
ATOM 762 N N . HIS A 1 101 ? 19.141 -3.492 -0.171 1 98.81 101 HIS A N 1
ATOM 763 C CA . HIS A 1 101 ? 17.922 -3.99 0.461 1 98.81 101 HIS A CA 1
ATOM 764 C C . HIS A 1 101 ? 16.922 -4.453 -0.582 1 98.81 101 HIS A C 1
ATOM 766 O O . HIS A 1 101 ? 16.312 -5.523 -0.441 1 98.81 101 HIS A O 1
ATOM 772 N N . VAL A 1 102 ? 16.75 -3.666 -1.645 1 98.88 102 VAL A N 1
ATOM 773 C CA . VAL A 1 102 ? 15.805 -4.012 -2.695 1 98.88 102 VAL A CA 1
ATOM 774 C C . VAL A 1 102 ? 16.234 -5.309 -3.373 1 98.88 102 VAL A C 1
ATOM 776 O O . VAL A 1 102 ? 15.391 -6.176 -3.65 1 98.88 102 VAL A O 1
ATOM 779 N N . VAL A 1 103 ? 17.484 -5.453 -3.633 1 98.88 103 VAL A N 1
ATOM 780 C CA . VAL A 1 103 ? 17.984 -6.68 -4.246 1 98.88 103 VAL A CA 1
ATOM 781 C C . VAL A 1 103 ? 17.656 -7.875 -3.354 1 98.88 103 VAL A C 1
ATOM 783 O O . VAL A 1 103 ? 17.234 -8.922 -3.842 1 98.88 103 VAL A O 1
ATOM 786 N N . ALA A 1 104 ? 17.812 -7.73 -2.072 1 98.88 104 ALA A N 1
ATOM 787 C CA . ALA A 1 104 ? 17.484 -8.805 -1.136 1 98.88 104 ALA A CA 1
ATOM 788 C C . ALA A 1 104 ? 16 -9.141 -1.195 1 98.88 104 ALA A C 1
ATOM 790 O O . ALA A 1 104 ? 15.625 -10.312 -1.222 1 98.88 104 ALA A O 1
ATOM 791 N N . LEU A 1 105 ? 15.133 -8.125 -1.229 1 98.94 105 LEU A N 1
ATOM 792 C CA . LEU A 1 105 ? 13.688 -8.328 -1.315 1 98.94 105 LEU A CA 1
ATOM 793 C C . LEU A 1 105 ? 13.328 -9.094 -2.582 1 98.94 105 LEU A C 1
ATOM 795 O O . LEU A 1 105 ? 12.625 -10.109 -2.521 1 98.94 105 LEU A O 1
ATOM 799 N N . LEU A 1 106 ? 13.812 -8.594 -3.707 1 98.94 106 LEU A N 1
ATOM 800 C CA . LEU A 1 106 ? 13.469 -9.164 -5.008 1 98.94 106 LEU A CA 1
ATOM 801 C C . LEU A 1 106 ? 14.016 -10.578 -5.148 1 98.94 106 LEU A C 1
ATOM 803 O O . LEU A 1 106 ? 13.383 -11.43 -5.773 1 98.94 106 LEU A O 1
ATOM 807 N N . THR A 1 107 ? 15.172 -10.82 -4.535 1 98.88 107 THR A N 1
ATOM 808 C CA . THR A 1 107 ? 15.742 -12.164 -4.559 1 98.88 107 THR A CA 1
ATOM 809 C C . THR A 1 107 ? 14.82 -13.148 -3.842 1 98.88 107 THR A C 1
ATOM 811 O O . THR A 1 107 ? 14.492 -14.203 -4.383 1 98.88 107 THR A O 1
ATOM 814 N N . VAL A 1 108 ? 14.352 -12.82 -2.678 1 98.94 108 VAL A N 1
ATOM 815 C CA . VAL A 1 108 ? 13.461 -13.68 -1.912 1 98.94 108 VAL A CA 1
ATOM 816 C C . VAL A 1 108 ? 12.164 -13.914 -2.697 1 98.94 108 VAL A C 1
ATOM 818 O O . VAL A 1 108 ? 11.734 -15.055 -2.859 1 98.94 108 VAL A O 1
ATOM 821 N N . ILE A 1 109 ? 11.562 -12.891 -3.244 1 98.94 109 ILE A N 1
ATOM 822 C CA . ILE A 1 109 ? 10.266 -12.977 -3.898 1 98.94 109 ILE A CA 1
ATOM 823 C C . ILE A 1 109 ? 10.383 -13.797 -5.18 1 98.94 109 ILE A C 1
ATOM 825 O O . ILE A 1 109 ? 9.562 -14.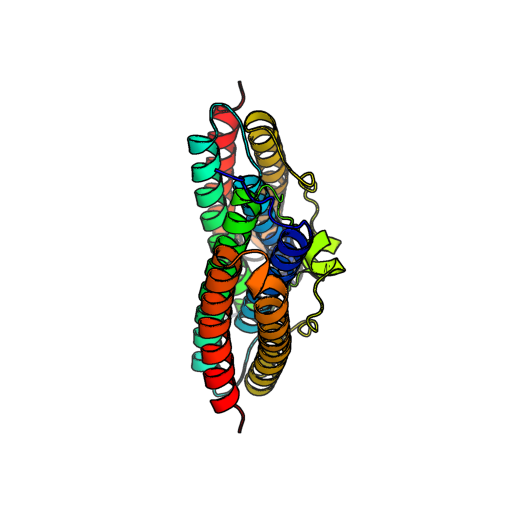68 -5.445 1 98.94 109 ILE A O 1
ATOM 829 N N . THR A 1 110 ? 11.422 -13.539 -6.008 1 98.94 110 THR A N 1
ATOM 830 C CA . THR A 1 110 ? 11.539 -14.234 -7.285 1 98.94 110 THR A CA 1
ATOM 831 C C . THR A 1 110 ? 11.875 -15.711 -7.07 1 98.94 110 THR A C 1
ATOM 833 O O . THR A 1 110 ? 11.398 -16.562 -7.812 1 98.94 110 THR A O 1
ATOM 836 N N . ASP A 1 111 ? 12.68 -16.031 -6.035 1 98.94 111 ASP A N 1
ATOM 837 C CA . ASP A 1 111 ? 12.938 -17.438 -5.707 1 98.94 111 ASP A CA 1
ATOM 838 C C . ASP A 1 111 ? 11.656 -18.156 -5.324 1 98.94 111 ASP A C 1
ATOM 840 O O . ASP A 1 111 ? 11.391 -19.266 -5.805 1 98.94 111 ASP A O 1
ATOM 844 N N . ARG A 1 112 ? 10.859 -17.578 -4.539 1 98.88 112 ARG A N 1
ATOM 845 C CA . ARG A 1 112 ? 9.609 -18.188 -4.086 1 98.88 112 ARG A CA 1
ATOM 846 C C . ARG A 1 112 ? 8.609 -18.312 -5.23 1 98.88 112 ARG A C 1
ATOM 848 O O . ARG A 1 112 ? 7.887 -19.297 -5.324 1 98.88 112 ARG A O 1
ATOM 855 N N . LEU A 1 113 ? 8.57 -17.281 -6.109 1 98.94 113 LEU A N 1
ATOM 856 C CA . LEU A 1 113 ? 7.703 -17.344 -7.281 1 98.94 113 LEU A CA 1
ATOM 857 C C . LEU A 1 113 ? 8.086 -18.516 -8.172 1 98.94 113 LEU A C 1
ATOM 859 O O . LEU A 1 113 ? 7.215 -19.234 -8.672 1 98.94 113 LEU A O 1
ATOM 863 N N . ARG A 1 114 ? 9.367 -18.75 -8.375 1 98.88 114 ARG A N 1
ATOM 864 C CA . ARG A 1 114 ? 9.812 -19.844 -9.219 1 98.88 114 ARG A CA 1
ATOM 865 C C . ARG A 1 114 ? 9.391 -21.188 -8.625 1 98.88 114 ARG A C 1
ATOM 867 O O . ARG A 1 114 ? 8.977 -22.094 -9.352 1 98.88 114 ARG A O 1
ATOM 874 N N . GLU A 1 115 ? 9.539 -21.281 -7.309 1 98.88 115 GLU A N 1
ATOM 875 C CA . GLU A 1 115 ? 9.086 -22.5 -6.645 1 98.88 115 GLU A CA 1
ATOM 876 C C . GLU A 1 115 ? 7.59 -22.703 -6.836 1 98.88 115 GLU A C 1
ATOM 878 O O . GLU A 1 115 ? 7.145 -23.828 -7.113 1 98.88 115 GLU A O 1
ATOM 883 N N . ARG A 1 116 ? 6.77 -21.672 -6.656 1 98.88 116 ARG A N 1
ATOM 884 C CA . ARG A 1 116 ? 5.316 -21.766 -6.793 1 98.88 116 ARG A CA 1
ATOM 885 C C . ARG A 1 116 ? 4.922 -22.109 -8.219 1 98.88 116 ARG A C 1
ATOM 887 O O . ARG A 1 116 ? 3.986 -22.891 -8.438 1 98.88 116 ARG A O 1
ATOM 894 N N . ILE A 1 117 ? 5.613 -21.453 -9.203 1 98.81 117 ILE A N 1
ATOM 895 C CA . ILE A 1 117 ? 5.348 -21.688 -10.617 1 98.81 117 ILE A CA 1
ATOM 896 C C . ILE A 1 117 ? 5.477 -23.172 -10.922 1 98.81 117 ILE A C 1
ATOM 898 O O . ILE A 1 117 ? 4.621 -23.75 -11.602 1 98.81 117 ILE A O 1
ATOM 902 N N . VAL A 1 118 ? 6.543 -23.812 -10.359 1 98.69 118 VAL A N 1
ATOM 903 C CA . VAL A 1 118 ? 6.754 -25.234 -10.57 1 98.69 118 VAL A CA 1
ATOM 904 C C . VAL A 1 118 ? 5.668 -26.031 -9.852 1 98.69 118 VAL A C 1
ATOM 906 O O . VAL A 1 118 ? 5.082 -26.953 -10.422 1 98.69 118 VAL A O 1
ATOM 909 N N . ARG A 1 119 ? 5.348 -25.656 -8.648 1 97.94 119 ARG A N 1
ATOM 910 C CA . ARG A 1 119 ? 4.434 -26.406 -7.785 1 97.94 119 ARG A CA 1
ATOM 911 C C . ARG A 1 119 ? 3.031 -26.453 -8.383 1 97.94 119 ARG A C 1
ATOM 913 O O . ARG A 1 119 ? 2.35 -27.469 -8.305 1 97.94 119 ARG A O 1
ATOM 920 N N . ILE A 1 120 ? 2.58 -25.312 -9.008 1 98.12 120 ILE A N 1
ATOM 921 C CA . ILE A 1 120 ? 1.162 -25.25 -9.352 1 98.12 120 ILE A CA 1
ATOM 922 C C . ILE A 1 120 ? 0.975 -25.531 -10.844 1 98.12 120 ILE A C 1
ATOM 924 O O . ILE A 1 120 ? -0.13 -25.391 -11.367 1 98.12 120 ILE A O 1
ATOM 928 N N . ALA A 1 121 ? 2.047 -25.922 -11.547 1 97.62 121 ALA A N 1
ATOM 929 C CA . ALA A 1 121 ? 2.059 -26.078 -13 1 97.62 121 ALA A CA 1
ATOM 930 C C . ALA A 1 121 ? 0.924 -26.984 -13.461 1 97.62 121 ALA A C 1
ATOM 932 O O . ALA A 1 121 ? 0.157 -26.625 -14.359 1 97.62 121 ALA A O 1
ATOM 933 N N . ASP A 1 122 ? 0.699 -28.141 -12.742 1 96.69 122 ASP A N 1
ATOM 934 C CA . ASP A 1 122 ? -0.31 -29.094 -13.164 1 96.69 122 ASP A CA 1
ATOM 935 C C . ASP A 1 122 ? -1.639 -28.859 -12.453 1 96.69 122 ASP A C 1
ATOM 937 O O . ASP A 1 122 ? -2.662 -29.438 -12.82 1 96.69 122 ASP A O 1
ATOM 941 N N . MET A 1 123 ? -1.551 -27.984 -11.508 1 97.56 123 MET A N 1
ATOM 942 C CA . MET A 1 123 ? -2.746 -27.719 -10.711 1 97.56 123 MET A CA 1
ATOM 943 C C . MET A 1 123 ? -3.633 -26.672 -11.383 1 97.56 123 MET A C 1
ATOM 945 O O . MET A 1 123 ? -4.859 -26.812 -11.398 1 97.56 123 MET A O 1
ATOM 949 N N . ASP A 1 124 ? -3.055 -25.672 -11.992 1 98.19 124 ASP A N 1
ATOM 950 C CA . ASP A 1 124 ? -3.773 -24.562 -12.617 1 98.19 124 ASP A CA 1
ATOM 951 C C . ASP A 1 124 ? -2.867 -23.781 -13.562 1 98.19 124 ASP A C 1
ATOM 953 O O . ASP A 1 124 ? -2.311 -22.75 -13.188 1 98.19 124 ASP A O 1
ATOM 957 N N . PRO A 1 125 ? -2.854 -24.125 -14.766 1 98.31 125 PRO A N 1
ATOM 958 C CA . PRO A 1 125 ? -1.95 -23.5 -15.734 1 98.31 125 PRO A CA 1
ATOM 959 C C . PRO A 1 125 ? -2.23 -22 -15.914 1 98.31 125 PRO A C 1
ATOM 961 O O . PRO A 1 125 ? -1.322 -21.234 -16.25 1 98.31 125 PRO A O 1
ATOM 964 N N . VAL A 1 126 ? -3.484 -21.562 -15.734 1 98.56 126 VAL A N 1
ATOM 965 C CA . VAL A 1 126 ? -3.828 -20.156 -15.875 1 98.56 126 VAL A CA 1
ATOM 966 C C . VAL A 1 126 ? -3.143 -19.344 -14.773 1 98.56 126 VAL A C 1
ATOM 968 O O . VAL A 1 126 ? -2.51 -18.328 -15.055 1 98.56 126 VAL A O 1
ATOM 971 N N . SER A 1 127 ? -3.256 -19.812 -13.484 1 98.81 127 SER A N 1
ATOM 972 C CA . SER A 1 127 ? -2.561 -19.156 -12.375 1 98.81 127 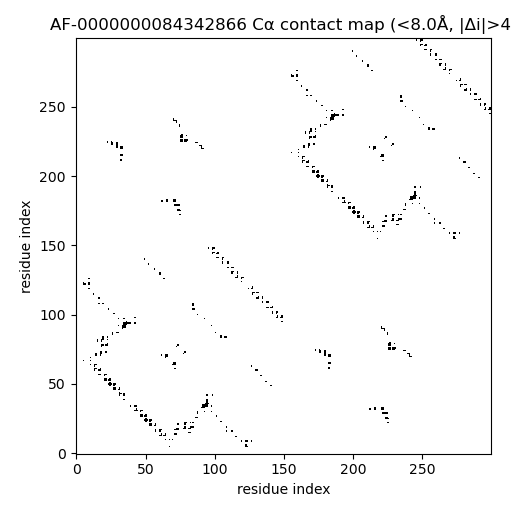SER A CA 1
ATOM 973 C C . SER A 1 127 ? -1.047 -19.234 -12.555 1 98.81 127 SER A C 1
ATOM 975 O O . SER A 1 127 ? -0.33 -18.281 -12.242 1 98.81 127 SER A O 1
ATOM 977 N N . GLN A 1 128 ? -0.607 -20.375 -13.039 1 98.81 128 GLN A N 1
ATOM 978 C CA . GLN A 1 128 ? 0.823 -20.516 -13.281 1 98.81 128 GLN A CA 1
ATOM 979 C C . GLN A 1 128 ? 1.325 -19.453 -14.25 1 98.81 128 GLN A C 1
ATOM 981 O O . GLN A 1 128 ? 2.338 -18.797 -13.984 1 98.81 128 GLN A O 1
ATOM 986 N N . ASP A 1 129 ? 0.656 -19.328 -15.352 1 98.88 129 ASP A N 1
ATOM 987 C CA . ASP A 1 129 ? 1.059 -18.375 -16.375 1 98.88 129 ASP A CA 1
ATOM 988 C C . ASP A 1 129 ? 1.081 -16.953 -15.836 1 98.88 129 ASP A C 1
ATOM 990 O O . ASP A 1 129 ? 1.99 -16.172 -16.141 1 98.88 129 ASP A O 1
ATOM 994 N N . MET A 1 130 ? 0.119 -16.625 -15.039 1 98.88 130 MET A N 1
ATOM 995 C CA . MET A 1 130 ? 0.054 -15.312 -14.414 1 98.88 130 MET A CA 1
ATOM 996 C C . MET A 1 130 ? 1.259 -15.078 -13.508 1 98.88 130 MET A C 1
ATOM 998 O O . MET A 1 130 ? 1.891 -14.023 -13.57 1 98.88 130 MET A O 1
ATOM 1002 N N . LEU A 1 131 ? 1.609 -16.078 -12.734 1 98.94 131 LEU A N 1
ATOM 1003 C CA . LEU A 1 131 ? 2.758 -15.938 -11.844 1 98.94 131 LEU A CA 1
ATOM 1004 C C . LEU A 1 131 ? 4.055 -15.844 -12.641 1 98.94 131 LEU A C 1
ATOM 1006 O O . LEU A 1 131 ? 4.988 -15.156 -12.227 1 98.94 131 LEU A O 1
ATOM 1010 N N . ILE A 1 132 ? 4.121 -16.5 -13.812 1 98.94 132 ILE A N 1
ATOM 1011 C CA . ILE A 1 132 ? 5.277 -16.391 -14.688 1 98.94 132 ILE A CA 1
ATOM 1012 C C . ILE A 1 132 ? 5.441 -14.945 -15.141 1 98.94 132 ILE A C 1
ATOM 1014 O O . ILE A 1 132 ? 6.555 -14.414 -15.164 1 98.94 132 ILE A O 1
ATOM 1018 N N . GLY A 1 133 ? 4.344 -14.281 -15.523 1 98.94 133 GLY A N 1
ATOM 1019 C CA . GLY A 1 133 ? 4.398 -12.875 -15.883 1 98.94 133 GLY A CA 1
ATOM 1020 C C . GLY A 1 133 ? 4.91 -11.992 -14.758 1 98.94 133 GLY A C 1
ATOM 1021 O O . GLY A 1 133 ? 5.762 -11.125 -14.984 1 98.94 133 GLY A O 1
ATOM 1022 N N . VAL A 1 134 ? 4.43 -12.234 -13.547 1 98.94 134 VAL A N 1
ATOM 1023 C CA . VAL A 1 134 ? 4.867 -11.477 -12.375 1 98.94 134 VAL A CA 1
ATOM 1024 C C . VAL A 1 134 ? 6.359 -11.703 -12.148 1 98.94 134 VAL A C 1
ATOM 1026 O O . VAL A 1 134 ? 7.113 -10.742 -11.93 1 98.94 134 VAL A O 1
ATOM 1029 N N . ALA A 1 135 ? 6.801 -12.969 -12.195 1 98.94 135 ALA A N 1
ATOM 1030 C CA . ALA A 1 135 ? 8.211 -13.305 -12.008 1 98.94 135 ALA A CA 1
ATOM 1031 C C . ALA A 1 135 ? 9.078 -12.633 -13.062 1 98.94 135 ALA A C 1
ATOM 1033 O O . ALA A 1 135 ? 10.156 -12.117 -12.75 1 98.94 135 ALA A O 1
ATOM 1034 N N . THR A 1 136 ? 8.594 -12.617 -14.289 1 98.94 136 THR A N 1
ATOM 1035 C CA . THR A 1 136 ? 9.336 -12.008 -15.383 1 98.94 136 THR A CA 1
ATOM 1036 C C . THR A 1 136 ? 9.609 -10.539 -15.102 1 98.94 136 THR A C 1
ATOM 1038 O O . THR A 1 136 ? 10.75 -10.078 -15.211 1 98.94 136 THR A O 1
ATOM 1041 N N . ASP A 1 137 ? 8.617 -9.836 -14.727 1 98.88 137 ASP A N 1
ATOM 1042 C CA . ASP A 1 137 ? 8.742 -8.414 -14.438 1 98.88 137 ASP A CA 1
ATOM 1043 C C . ASP A 1 137 ? 9.672 -8.172 -13.258 1 98.88 137 ASP A C 1
ATOM 1045 O O . ASP A 1 137 ? 10.531 -7.289 -13.305 1 98.88 137 ASP A O 1
ATOM 1049 N N . LEU A 1 138 ? 9.555 -8.961 -12.156 1 98.94 138 LEU A N 1
ATOM 1050 C CA . LEU A 1 138 ? 10.328 -8.727 -10.945 1 98.94 138 LEU A CA 1
ATOM 1051 C C . LEU A 1 138 ? 11.781 -9.148 -11.141 1 98.94 138 LEU A C 1
ATOM 1053 O O . LEU A 1 138 ? 12.695 -8.539 -10.578 1 98.94 138 LEU A O 1
ATOM 1057 N N . GLU A 1 139 ? 12.039 -10.188 -11.906 1 98.94 139 GLU A N 1
ATOM 1058 C CA . GLU A 1 139 ? 13.406 -10.594 -12.203 1 98.94 139 GLU A CA 1
ATOM 1059 C C . GLU A 1 139 ? 14.125 -9.531 -13.039 1 98.94 139 GLU A C 1
ATOM 1061 O O . GLU A 1 139 ? 15.336 -9.328 -12.875 1 98.94 139 GLU A O 1
ATOM 1066 N N . LYS A 1 140 ? 13.438 -8.938 -13.938 1 98.94 140 LYS A N 1
ATOM 1067 C CA . LYS A 1 140 ? 14.016 -7.805 -14.656 1 98.94 140 LYS A CA 1
ATOM 1068 C C . LYS A 1 140 ? 14.445 -6.703 -13.688 1 98.94 140 LYS A C 1
ATOM 1070 O O . LYS A 1 140 ? 15.539 -6.152 -13.805 1 98.94 140 LYS A O 1
ATOM 1075 N N . GLN A 1 141 ? 13.586 -6.375 -12.727 1 98.88 141 GLN A N 1
ATOM 1076 C CA . GLN A 1 141 ? 13.938 -5.371 -11.727 1 98.88 141 GLN A CA 1
ATOM 1077 C C . GLN A 1 141 ? 15.133 -5.82 -10.891 1 98.88 141 GLN A C 1
ATOM 1079 O O . GLN A 1 141 ? 16 -5.012 -10.57 1 98.88 141 GLN A O 1
ATOM 1084 N N . LEU A 1 142 ? 15.07 -7.129 -10.469 1 98.88 142 LEU A N 1
ATOM 1085 C CA . LEU A 1 142 ? 16.203 -7.672 -9.734 1 98.88 142 LEU A CA 1
ATOM 1086 C C . LEU A 1 142 ? 17.5 -7.461 -10.5 1 98.88 142 LEU A C 1
ATOM 1088 O O . LEU A 1 142 ? 18.5 -7.008 -9.938 1 98.88 142 LEU A O 1
ATOM 1092 N N . TRP A 1 143 ? 17.438 -7.715 -11.789 1 98.75 143 TRP A N 1
ATOM 1093 C CA . TRP A 1 143 ? 18.594 -7.508 -12.656 1 98.75 143 TRP A CA 1
ATOM 1094 C C . TRP A 1 143 ? 19.016 -6.039 -12.656 1 98.75 143 TRP A C 1
ATOM 1096 O O . TRP A 1 143 ? 20.188 -5.723 -12.43 1 98.75 143 TRP A O 1
ATOM 1106 N N . MET A 1 144 ? 18.141 -5.156 -12.883 1 98.62 144 MET A N 1
ATOM 1107 C CA . MET A 1 144 ? 18.422 -3.73 -13.016 1 98.62 144 MET A CA 1
ATOM 1108 C C . MET A 1 144 ? 18.984 -3.162 -11.719 1 98.62 144 MET A C 1
ATOM 1110 O O . MET A 1 144 ? 19.938 -2.396 -11.727 1 98.62 144 MET A O 1
ATOM 1114 N N . PHE A 1 145 ? 18.375 -3.494 -10.555 1 98.56 145 PHE A N 1
ATOM 1115 C CA . PHE A 1 145 ? 18.891 -3.027 -9.273 1 98.56 145 PHE A CA 1
ATOM 1116 C C . PHE A 1 145 ? 20.266 -3.631 -8.984 1 98.56 145 PHE A C 1
ATOM 1118 O O . PHE A 1 145 ? 21.156 -2.947 -8.477 1 98.56 145 PHE A O 1
ATOM 1125 N N . SER A 1 146 ? 20.438 -4.961 -9.297 1 98.31 146 SER A N 1
ATOM 1126 C CA . SER A 1 146 ? 21.703 -5.641 -9.062 1 98.31 146 SER A CA 1
ATOM 1127 C C . SER A 1 146 ? 22.844 -4.984 -9.844 1 98.31 146 SER A C 1
ATOM 1129 O O . SER A 1 146 ? 23.984 -4.934 -9.375 1 98.31 146 SER A O 1
ATOM 1131 N N . ALA A 1 147 ? 22.484 -4.5 -11.031 1 97.5 147 ALA A N 1
ATOM 1132 C CA . ALA A 1 147 ? 23.469 -3.854 -11.883 1 97.5 147 ALA A CA 1
ATOM 1133 C C . ALA A 1 147 ? 24 -2.568 -11.242 1 97.5 147 ALA A C 1
ATOM 1135 O O . ALA A 1 147 ? 25.047 -2.064 -11.625 1 97.5 147 ALA A O 1
ATOM 1136 N N . GLN A 1 148 ? 23.25 -2.004 -10.359 1 93.69 148 GLN A N 1
ATOM 1137 C CA . GLN A 1 148 ? 23.641 -0.771 -9.68 1 93.69 148 GLN A CA 1
ATOM 1138 C C . GLN A 1 148 ? 24.562 -1.06 -8.492 1 93.69 148 GLN A C 1
ATOM 1140 O O . GLN A 1 148 ? 25.156 -0.143 -7.926 1 93.69 148 GLN A O 1
ATOM 1145 N N . GLN A 1 149 ? 24.562 -2.467 -8.195 1 88.19 149 GLN A N 1
ATOM 1146 C CA . GLN A 1 149 ? 25.406 -2.834 -7.066 1 88.19 149 GLN A CA 1
ATOM 1147 C C . GLN A 1 149 ? 26.875 -2.811 -7.457 1 88.19 149 GLN A C 1
ATOM 1149 O O . GLN A 1 149 ? 27.234 -3.168 -8.578 1 88.19 149 GLN A O 1
ATOM 1154 N N . GLY A 1 150 ? 27.672 -1.935 -7.098 1 71.69 150 GLY A N 1
ATOM 1155 C CA . GLY A 1 150 ? 29.109 -1.816 -7.348 1 71.69 150 GLY A CA 1
ATOM 1156 C C . GLY A 1 150 ? 29.859 -3.1 -7.07 1 71.69 150 GLY A C 1
ATOM 1157 O O . GLY A 1 150 ? 29.344 -4.012 -6.426 1 71.69 150 GLY A O 1
ATOM 1158 N N . MET B 1 1 ? 16.922 36.906 8.945 1 39.69 1 MET B N 1
ATOM 1159 C CA . MET B 1 1 ? 15.758 36.156 8.469 1 39.69 1 MET B CA 1
ATOM 1160 C C . MET B 1 1 ? 15.484 34.969 9.344 1 39.69 1 MET B C 1
ATOM 1162 O O . MET B 1 1 ? 16.297 34.031 9.43 1 39.69 1 MET B O 1
ATOM 1166 N N . THR B 1 2 ? 14.852 34.969 10.523 1 44.03 2 THR B N 1
ATOM 1167 C CA . THR B 1 2 ? 14.781 34.031 11.656 1 44.03 2 THR B CA 1
ATOM 1168 C C . THR B 1 2 ? 14.289 32.688 11.195 1 44.03 2 THR B C 1
ATOM 1170 O O . THR B 1 2 ? 13.242 32.562 10.555 1 44.03 2 THR B O 1
ATOM 1173 N N . THR B 1 3 ? 14.938 31.75 10.555 1 49.97 3 THR B N 1
ATOM 1174 C CA . THR B 1 3 ? 14.656 30.406 10.062 1 49.97 3 THR B CA 1
ATOM 1175 C C . THR B 1 3 ? 13.797 29.641 11.062 1 49.97 3 THR B C 1
ATOM 1177 O O . THR B 1 3 ? 14.273 29.219 12.117 1 49.97 3 THR B O 1
ATOM 1180 N N . THR B 1 4 ? 12.547 30.047 11.367 1 60.5 4 THR B N 1
ATOM 1181 C CA . THR B 1 4 ? 11.664 29.531 12.406 1 60.5 4 THR B CA 1
ATOM 1182 C C . THR B 1 4 ? 11.539 28.016 12.312 1 60.5 4 THR B C 1
ATOM 1184 O O . THR B 1 4 ? 11.164 27.484 11.266 1 60.5 4 THR B O 1
ATOM 1187 N N . SER B 1 5 ? 12.164 27.297 13.219 1 84.5 5 SER B N 1
ATOM 1188 C CA . SER B 1 5 ? 12.266 25.844 13.359 1 84.5 5 SER B CA 1
ATOM 1189 C C . SER B 1 5 ? 10.883 25.203 13.508 1 84.5 5 SER B C 1
ATOM 1191 O O . SER B 1 5 ? 10.094 25.625 14.352 1 84.5 5 SER B O 1
ATOM 1193 N N . ILE B 1 6 ? 10.352 24.469 12.484 1 91.12 6 ILE B N 1
ATOM 1194 C CA . ILE B 1 6 ? 9.086 23.75 12.539 1 91.12 6 ILE B CA 1
ATOM 1195 C C . ILE B 1 6 ? 9.086 22.797 13.734 1 91.12 6 ILE B C 1
ATOM 1197 O O . ILE B 1 6 ? 10 21.984 13.883 1 91.12 6 ILE B O 1
ATOM 1201 N N . PRO B 1 7 ? 8.109 23.016 14.68 1 94.12 7 PRO B N 1
ATOM 1202 C CA . PRO B 1 7 ? 8.039 22.141 15.844 1 94.12 7 PRO B CA 1
ATOM 1203 C C . PRO B 1 7 ? 7.957 20.672 15.469 1 94.12 7 PRO B C 1
ATOM 1205 O O . PRO B 1 7 ? 7.355 20.312 14.445 1 94.12 7 PRO B O 1
ATOM 1208 N N . ALA B 1 8 ? 8.492 19.828 16.344 1 94.19 8 ALA B N 1
ATOM 1209 C CA . ALA B 1 8 ? 8.516 18.391 16.125 1 94.19 8 ALA B CA 1
ATOM 1210 C C . ALA B 1 8 ? 7.105 17.828 16.031 1 94.19 8 ALA B C 1
ATOM 1212 O O . ALA B 1 8 ? 6.883 16.797 15.383 1 94.19 8 ALA B O 1
ATOM 1213 N N . THR B 1 9 ? 6.172 18.469 16.641 1 96.25 9 THR B N 1
ATOM 1214 C CA . THR B 1 9 ? 4.785 18.016 16.656 1 96.25 9 THR B CA 1
ATOM 1215 C C . THR B 1 9 ? 4.211 17.969 15.242 1 96.25 9 THR B C 1
ATOM 1217 O O . THR B 1 9 ? 3.381 17.125 14.922 1 96.25 9 THR B O 1
ATOM 1220 N N . VAL B 1 10 ? 4.66 18.859 14.359 1 98.56 10 VAL B N 1
ATOM 1221 C CA . VAL B 1 10 ? 4.191 18.859 12.977 1 98.56 10 VAL B CA 1
ATOM 1222 C C . VAL B 1 10 ? 4.605 17.562 12.281 1 98.56 10 VAL B C 1
ATOM 1224 O O . VAL B 1 10 ? 3.793 16.922 11.609 1 98.56 10 VAL B O 1
ATOM 1227 N N . GLY B 1 11 ? 5.859 17.156 12.492 1 98.38 11 GLY B N 1
ATOM 1228 C CA . GLY B 1 11 ? 6.332 15.883 11.953 1 98.38 11 GLY B CA 1
ATOM 1229 C C . GLY B 1 11 ? 5.527 14.695 12.438 1 98.38 11 GLY B C 1
ATOM 1230 O O . GLY B 1 11 ? 5.195 13.797 11.648 1 98.38 11 GLY B O 1
ATOM 1231 N N . THR B 1 12 ? 5.18 14.734 13.703 1 98.38 12 THR B N 1
ATOM 1232 C CA . THR B 1 12 ? 4.402 13.648 14.289 1 98.38 12 THR B CA 1
ATOM 1233 C C . THR B 1 12 ? 2.996 13.617 13.695 1 98.38 12 THR B C 1
ATOM 1235 O O . THR B 1 12 ? 2.445 12.539 13.453 1 98.38 12 THR B O 1
ATOM 1238 N N . ASP B 1 13 ? 2.445 14.805 13.469 1 98.75 13 ASP B N 1
ATOM 1239 C CA . ASP B 1 13 ? 1.121 14.883 12.859 1 98.75 13 ASP B CA 1
ATOM 1240 C C . ASP B 1 13 ? 1.146 14.352 11.43 1 98.75 13 ASP B C 1
ATOM 1242 O O . ASP B 1 13 ? 0.225 13.648 11.008 1 98.75 13 ASP B O 1
ATOM 1246 N N . LEU B 1 14 ? 2.174 14.688 10.68 1 98.88 14 LEU B N 1
ATOM 1247 C CA . LEU B 1 14 ? 2.318 14.188 9.32 1 98.88 14 LEU B CA 1
ATOM 1248 C C . LEU B 1 14 ? 2.518 12.68 9.312 1 98.88 14 LEU B C 1
ATOM 1250 O O . LEU B 1 14 ? 1.934 11.977 8.484 1 98.88 14 LEU B O 1
ATOM 1254 N N . GLN B 1 15 ? 3.244 12.164 10.273 1 98.88 15 GLN B N 1
ATOM 1255 C CA . GLN B 1 15 ? 3.477 10.734 10.406 1 98.88 15 GLN B CA 1
ATOM 1256 C C . GLN B 1 15 ? 2.178 9.984 10.695 1 98.88 15 GLN B C 1
ATOM 1258 O O . GLN B 1 15 ? 1.894 8.953 10.086 1 98.88 15 GLN B O 1
ATOM 1263 N N . ASP B 1 16 ? 1.404 10.539 11.594 1 98.88 16 ASP B N 1
ATOM 1264 C CA . ASP B 1 16 ? 0.129 9.906 11.914 1 98.88 16 ASP B CA 1
ATOM 1265 C C . ASP B 1 16 ? -0.802 9.906 10.703 1 98.88 16 ASP B C 1
ATOM 1267 O O . ASP B 1 16 ? -1.492 8.914 10.445 1 98.88 16 ASP B O 1
ATOM 1271 N N . THR B 1 17 ? -0.803 11.008 9.992 1 98.94 17 THR B N 1
ATOM 1272 C CA . THR B 1 17 ? -1.627 11.117 8.797 1 98.94 17 THR B CA 1
ATOM 1273 C C . THR B 1 17 ? -1.182 10.109 7.738 1 98.94 17 THR B C 1
ATOM 1275 O O . THR B 1 17 ? -2.016 9.453 7.109 1 98.94 17 THR B O 1
ATOM 1278 N N . LEU B 1 18 ? 0.153 9.945 7.531 1 98.94 18 LEU B N 1
ATOM 1279 C CA . LEU B 1 18 ? 0.7 8.984 6.578 1 98.94 18 LEU B CA 1
ATOM 1280 C C . LEU B 1 18 ? 0.256 7.562 6.922 1 98.94 18 LEU B C 1
ATOM 1282 O O . LEU B 1 18 ? -0.144 6.805 6.035 1 98.94 18 LEU B O 1
ATOM 1286 N N . VAL B 1 19 ? 0.291 7.227 8.172 1 98.94 19 VAL B N 1
ATOM 1287 C CA . VAL B 1 19 ? -0.119 5.906 8.633 1 98.94 19 VAL B CA 1
ATOM 1288 C C . VAL B 1 19 ? -1.596 5.684 8.32 1 98.94 19 VAL B C 1
ATOM 1290 O O . VAL B 1 19 ? -1.971 4.633 7.789 1 98.94 19 VAL B O 1
ATOM 1293 N N . GLU B 1 20 ? -2.414 6.664 8.617 1 98.94 20 GLU B N 1
ATOM 1294 C CA . GLU B 1 20 ? -3.85 6.562 8.367 1 98.94 20 GLU B CA 1
ATOM 1295 C C . GLU B 1 20 ? -4.145 6.422 6.879 1 98.94 20 GLU B C 1
ATOM 1297 O O . GLU B 1 20 ? -4.961 5.59 6.48 1 98.94 20 GLU B O 1
ATOM 1302 N N . LEU B 1 21 ? -3.467 7.191 6.059 1 99 21 LEU B N 1
ATOM 1303 C CA . LEU B 1 21 ? -3.688 7.16 4.617 1 99 21 LEU B CA 1
ATOM 1304 C C . LEU B 1 21 ? -3.199 5.848 4.02 1 99 21 LEU B C 1
ATOM 1306 O O . LEU B 1 21 ? -3.814 5.312 3.094 1 99 21 LEU B O 1
ATOM 1310 N N . THR B 1 22 ? -2.078 5.328 4.488 1 98.94 22 THR B N 1
ATOM 1311 C CA . THR B 1 22 ? -1.567 4.043 4.023 1 98.94 22 THR B CA 1
ATOM 1312 C C . THR B 1 22 ? -2.535 2.916 4.379 1 98.94 22 THR B C 1
ATOM 1314 O O . THR B 1 22 ? -2.84 2.066 3.541 1 98.94 22 THR B O 1
ATOM 1317 N N . ASP B 1 23 ? -3.053 2.953 5.594 1 98.94 23 ASP B N 1
ATOM 1318 C CA . ASP B 1 23 ? -4.051 1.963 5.98 1 98.94 23 ASP B CA 1
ATOM 1319 C C . ASP B 1 23 ? -5.312 2.094 5.129 1 98.94 23 ASP B C 1
ATOM 1321 O O . ASP B 1 23 ? -5.918 1.09 4.746 1 98.94 23 ASP B O 1
ATOM 1325 N N . LEU B 1 24 ? -5.711 3.311 4.844 1 98.94 24 LEU B N 1
ATOM 1326 C CA . LEU B 1 24 ? -6.91 3.557 4.047 1 98.94 24 LEU B CA 1
ATOM 1327 C C . LEU B 1 24 ? -6.785 2.92 2.666 1 98.94 24 LEU B C 1
ATOM 1329 O O . LEU B 1 24 ? -7.695 2.225 2.213 1 98.94 24 LEU B O 1
ATOM 1333 N N . HIS B 1 25 ? -5.656 3.139 1.972 1 98.94 25 HIS B N 1
ATOM 1334 C CA . HIS B 1 25 ? -5.602 2.588 0.622 1 98.94 25 HIS B CA 1
ATOM 1335 C C . HIS B 1 25 ? -5.465 1.07 0.652 1 98.94 25 HIS B C 1
ATOM 1337 O O . HIS B 1 25 ? -5.98 0.379 -0.231 1 98.94 25 HIS B O 1
ATOM 1343 N N . LEU B 1 26 ? -4.824 0.501 1.684 1 98.88 26 LEU B N 1
ATOM 1344 C CA . LEU B 1 26 ? -4.77 -0.951 1.804 1 98.88 26 LEU B CA 1
ATOM 1345 C C . LEU B 1 26 ? -6.16 -1.528 2.049 1 98.88 26 LEU B C 1
ATOM 1347 O O . LEU B 1 26 ? -6.539 -2.529 1.436 1 98.88 26 LEU B O 1
ATOM 1351 N N . GLN B 1 27 ? -6.934 -0.886 2.904 1 98.88 27 GLN B N 1
ATOM 1352 C CA . GLN B 1 27 ? -8.281 -1.37 3.193 1 98.88 27 GLN B CA 1
ATOM 1353 C C . GLN B 1 27 ? -9.211 -1.163 2.002 1 98.88 27 GLN B C 1
ATOM 1355 O O . GLN B 1 27 ? -10.086 -1.991 1.736 1 98.88 27 GLN B O 1
ATOM 1360 N N . ALA B 1 28 ? -9.062 -0.047 1.323 1 98.94 28 ALA B N 1
ATOM 1361 C CA . ALA B 1 28 ? -9.875 0.19 0.137 1 98.94 28 ALA B CA 1
ATOM 1362 C C . ALA B 1 28 ? -9.664 -0.905 -0.904 1 98.94 28 ALA B C 1
ATOM 1364 O O . ALA B 1 28 ? -10.625 -1.409 -1.489 1 98.94 28 ALA B O 1
ATOM 1365 N N . LYS B 1 29 ? -8.445 -1.352 -1.139 1 98.88 29 LYS B N 1
ATOM 1366 C CA . LYS B 1 29 ? -8.164 -2.447 -2.062 1 98.88 29 LYS B CA 1
ATOM 1367 C C . LYS B 1 29 ? -8.711 -3.768 -1.527 1 98.88 29 LYS B C 1
ATOM 1369 O O . LYS B 1 29 ? -9.266 -4.57 -2.283 1 98.88 29 LYS B O 1
ATOM 1374 N N . GLN B 1 30 ? -8.516 -3.967 -0.226 1 98.81 30 GLN B N 1
ATOM 1375 C CA . GLN B 1 30 ? -9.062 -5.156 0.416 1 98.81 30 GLN B CA 1
ATOM 1376 C C . GLN B 1 30 ? -10.562 -5.277 0.169 1 98.81 30 GLN B C 1
ATOM 1378 O O . GLN B 1 30 ? -11.055 -6.344 -0.213 1 98.81 30 GLN B O 1
ATOM 1383 N N . LEU B 1 31 ? -11.234 -4.195 0.375 1 98.88 31 LEU B N 1
ATOM 1384 C CA . LEU B 1 31 ? -12.672 -4.16 0.149 1 98.88 31 LEU B CA 1
ATOM 1385 C C . LEU B 1 31 ? -13 -4.316 -1.334 1 98.88 31 LEU B C 1
ATOM 1387 O O . LEU B 1 31 ? -13.938 -5.023 -1.699 1 98.88 31 LEU B O 1
ATOM 1391 N N . HIS B 1 32 ? -12.242 -3.656 -2.174 1 98.88 32 HIS B N 1
ATOM 1392 C CA . HIS B 1 32 ? -12.391 -3.715 -3.623 1 98.88 32 HIS B CA 1
ATOM 1393 C C . HIS B 1 32 ? -12.359 -5.156 -4.121 1 98.88 32 HIS B C 1
ATOM 1395 O O . HIS B 1 32 ? -13.188 -5.551 -4.949 1 98.88 32 HIS B O 1
ATOM 1401 N N . TRP B 1 33 ? -11.477 -5.973 -3.643 1 98.81 33 TRP B N 1
ATOM 1402 C CA . TRP B 1 33 ? -11.297 -7.348 -4.102 1 98.81 33 TRP B CA 1
ATOM 1403 C C . TRP B 1 33 ? -12.406 -8.25 -3.564 1 98.81 33 TRP B C 1
ATOM 1405 O O . TRP B 1 33 ? -12.797 -9.219 -4.215 1 98.81 33 TRP B O 1
ATOM 1415 N N . ASN B 1 34 ? -12.969 -7.867 -2.391 1 98.69 34 ASN B N 1
ATOM 1416 C CA . ASN B 1 34 ? -13.789 -8.844 -1.683 1 98.69 34 ASN B CA 1
ATOM 1417 C C . ASN B 1 34 ? -15.273 -8.477 -1.741 1 98.69 34 ASN B C 1
ATOM 1419 O O . ASN B 1 34 ? -16.125 -9.266 -1.344 1 98.69 34 ASN B O 1
ATOM 1423 N N . VAL B 1 35 ? -15.594 -7.266 -2.234 1 98.69 35 VAL B N 1
ATOM 1424 C CA . VAL B 1 35 ? -16.953 -6.75 -2.223 1 98.69 35 VAL B CA 1
ATOM 1425 C C . VAL B 1 35 ? -17.812 -7.551 -3.195 1 98.69 35 VAL B C 1
ATOM 1427 O O . VAL B 1 35 ? -17.359 -7.949 -4.266 1 98.69 35 VAL B O 1
ATOM 1430 N N . LYS B 1 36 ? -18.984 -7.836 -2.809 1 98.38 36 LYS B N 1
ATOM 1431 C CA . LYS B 1 36 ? -20.031 -8.477 -3.598 1 98.38 36 LYS B CA 1
ATOM 1432 C C . LYS B 1 36 ? -21.391 -7.812 -3.363 1 98.38 36 LYS B C 1
ATOM 1434 O O . LYS B 1 36 ? -21.562 -7.066 -2.396 1 98.38 36 LYS B O 1
ATOM 1439 N N . GLY B 1 37 ? -22.328 -8.023 -4.254 1 98.12 37 GLY B N 1
ATOM 1440 C CA . GLY B 1 37 ? -23.688 -7.527 -4.066 1 98.12 37 GLY B CA 1
ATOM 1441 C C . GLY B 1 37 ? -24.25 -6.863 -5.305 1 98.12 37 GLY B C 1
ATOM 1442 O O . GLY B 1 37 ? -23.578 -6.781 -6.336 1 98.12 37 GLY B O 1
ATOM 1443 N N . ARG B 1 38 ? -25.422 -6.383 -5.25 1 97.75 38 ARG B N 1
ATOM 1444 C CA . ARG B 1 38 ? -26.203 -5.859 -6.371 1 97.75 38 ARG B CA 1
ATOM 1445 C C . ARG B 1 38 ? -25.531 -4.621 -6.965 1 97.75 38 ARG B C 1
ATOM 1447 O O . ARG B 1 38 ? -25.688 -4.344 -8.156 1 97.75 38 ARG B O 1
ATOM 1454 N N . HIS B 1 39 ? -24.844 -3.9 -6.188 1 97.31 39 HIS B N 1
ATOM 1455 C CA . HIS B 1 39 ? -24.203 -2.676 -6.656 1 97.31 39 HIS B CA 1
ATOM 1456 C C . HIS B 1 39 ? -22.688 -2.846 -6.746 1 97.31 39 HIS B C 1
ATOM 1458 O O . HIS B 1 39 ? -21.938 -1.885 -6.555 1 97.31 39 HIS B O 1
ATOM 1464 N N . PHE B 1 40 ? -22.297 -4.062 -6.977 1 98.12 40 PHE B N 1
ATOM 1465 C CA . PHE B 1 40 ? -20.891 -4.473 -6.996 1 98.12 40 PHE B CA 1
ATOM 1466 C C . PHE B 1 40 ? -20.078 -3.553 -7.895 1 98.12 40 PHE B C 1
ATOM 1468 O O . PHE B 1 40 ? -19.047 -3.018 -7.469 1 98.12 40 PHE B O 1
ATOM 1475 N N . ARG B 1 41 ? -20.5 -3.377 -9.094 1 98 41 ARG B N 1
ATOM 1476 C CA . ARG B 1 41 ? -19.688 -2.672 -10.078 1 98 41 ARG B CA 1
ATOM 1477 C C . ARG B 1 41 ? -19.422 -1.236 -9.641 1 98 41 ARG B C 1
ATOM 1479 O O . ARG B 1 41 ? -18.281 -0.77 -9.68 1 98 41 ARG B O 1
ATOM 1486 N N . ASN B 1 42 ? -20.438 -0.572 -9.188 1 98.31 42 ASN B N 1
ATOM 1487 C CA . ASN B 1 42 ? -20.312 0.814 -8.75 1 98.31 42 ASN B CA 1
ATOM 1488 C C . ASN B 1 42 ? -19.375 0.935 -7.547 1 98.31 42 ASN B C 1
ATOM 1490 O O . ASN B 1 42 ? -18.453 1.753 -7.543 1 98.31 42 ASN B O 1
ATOM 1494 N N . VAL B 1 43 ? -19.578 0.108 -6.527 1 98.62 43 VAL B N 1
ATOM 1495 C CA . VAL B 1 43 ? -18.781 0.161 -5.309 1 98.62 43 VAL B CA 1
ATOM 1496 C C . VAL B 1 43 ? -17.344 -0.25 -5.617 1 98.62 43 VAL B C 1
ATOM 1498 O O . VAL B 1 43 ? -16.391 0.377 -5.137 1 98.62 43 VAL B O 1
ATOM 1501 N N . HIS B 1 44 ? -17.219 -1.276 -6.461 1 98.62 44 HIS B N 1
ATOM 1502 C CA . HIS B 1 44 ? -15.914 -1.769 -6.887 1 98.62 44 HIS B CA 1
ATOM 1503 C C . HIS B 1 44 ? -15.094 -0.661 -7.539 1 98.62 44 HIS B C 1
ATOM 1505 O O . HIS B 1 44 ? -13.93 -0.446 -7.176 1 98.62 44 HIS B O 1
ATOM 1511 N N . LEU B 1 45 ? -15.664 0.109 -8.43 1 98.69 45 LEU B N 1
ATOM 1512 C CA . LEU B 1 45 ? -14.984 1.184 -9.141 1 98.69 45 LEU B CA 1
ATOM 1513 C C . LEU B 1 45 ? -14.711 2.363 -8.219 1 98.69 45 LEU B C 1
ATOM 1515 O O . LEU B 1 45 ? -13.648 2.986 -8.297 1 98.69 45 LEU B O 1
ATOM 1519 N N . HIS B 1 46 ? -15.633 2.674 -7.309 1 98.88 46 HIS B N 1
ATOM 1520 C CA . HIS B 1 46 ? -15.461 3.777 -6.371 1 98.88 46 HIS B CA 1
ATOM 1521 C C . HIS B 1 46 ? -14.328 3.486 -5.391 1 98.88 46 HIS B C 1
ATOM 1523 O O . HIS B 1 46 ? -13.586 4.395 -5.004 1 98.88 46 HIS B O 1
ATOM 1529 N N . LEU B 1 47 ? -14.219 2.217 -5.031 1 98.88 47 LEU B N 1
ATOM 1530 C CA . LEU B 1 47 ? -13.133 1.819 -4.141 1 98.88 47 LEU B CA 1
ATOM 1531 C C . LEU B 1 47 ? -11.781 1.961 -4.832 1 98.88 47 LEU B C 1
ATOM 1533 O O . LEU B 1 47 ? -10.789 2.316 -4.199 1 98.88 47 LEU B O 1
ATOM 1537 N N . ASP B 1 48 ? -11.695 1.715 -6.098 1 98.81 48 ASP B N 1
ATOM 1538 C CA . ASP B 1 48 ? -10.477 1.949 -6.863 1 98.81 48 ASP B CA 1
ATOM 1539 C C . ASP B 1 48 ? -10.117 3.434 -6.887 1 98.81 48 ASP B C 1
ATOM 1541 O O . ASP B 1 48 ? -8.945 3.797 -6.742 1 98.81 48 ASP B O 1
ATOM 1545 N N . GLU B 1 49 ? -11.109 4.254 -7.086 1 98.88 49 GLU B N 1
ATOM 1546 C CA . GLU B 1 49 ? -10.898 5.699 -7.059 1 98.88 49 GLU B CA 1
ATOM 1547 C C . GLU B 1 49 ? -10.391 6.16 -5.695 1 98.88 49 GLU B C 1
ATOM 1549 O O . GLU B 1 49 ? -9.438 6.934 -5.613 1 98.88 49 GLU B O 1
ATOM 1554 N N . LEU B 1 50 ? -11 5.652 -4.641 1 98.94 50 LEU B N 1
ATOM 1555 C CA . LEU B 1 50 ? -10.586 6.008 -3.287 1 98.94 50 LEU B CA 1
ATOM 1556 C C . LEU B 1 50 ? -9.141 5.574 -3.035 1 98.94 50 LEU B C 1
ATOM 1558 O O . LEU B 1 50 ? -8.375 6.305 -2.404 1 98.94 50 LEU B O 1
ATOM 1562 N N . THR B 1 51 ? -8.812 4.367 -3.52 1 98.94 51 THR B N 1
ATOM 1563 C CA . THR B 1 51 ? -7.445 3.869 -3.396 1 98.94 51 THR B CA 1
ATOM 1564 C C . THR B 1 51 ? -6.453 4.852 -4.016 1 98.94 51 THR B C 1
ATOM 1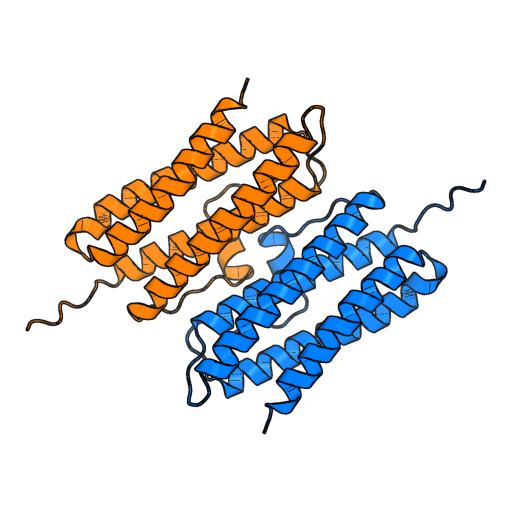566 O O . THR B 1 51 ? -5.449 5.203 -3.391 1 98.94 51 THR B O 1
ATOM 1569 N N . SER B 1 52 ? -6.723 5.328 -5.199 1 98.88 52 SER B N 1
ATOM 1570 C CA . SER B 1 52 ? -5.844 6.254 -5.902 1 98.88 52 SER B CA 1
ATOM 1571 C C . SER B 1 52 ? -5.703 7.57 -5.141 1 98.88 52 SER B C 1
ATOM 1573 O O . SER B 1 52 ? -4.598 8.086 -4.988 1 98.88 52 SER B O 1
ATOM 1575 N N . ILE B 1 53 ? -6.781 8.109 -4.637 1 98.94 53 ILE B N 1
ATOM 1576 C CA . ILE B 1 53 ? -6.793 9.359 -3.891 1 98.94 53 ILE B CA 1
A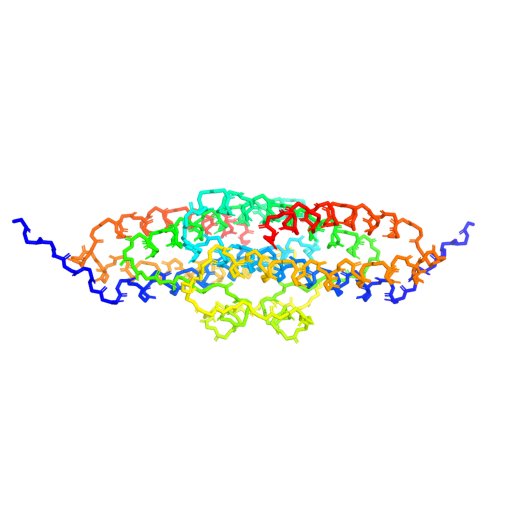TOM 1577 C C . ILE B 1 53 ? -5.961 9.211 -2.619 1 98.94 53 ILE B C 1
ATOM 1579 O O . ILE B 1 53 ? -5.137 10.078 -2.303 1 98.94 53 ILE B O 1
ATOM 1583 N N . ALA B 1 54 ? -6.145 8.109 -1.927 1 98.94 54 ALA B N 1
ATOM 1584 C CA . ALA B 1 54 ? -5.43 7.875 -0.675 1 98.94 54 ALA B CA 1
ATOM 1585 C C . ALA B 1 54 ? -3.934 7.711 -0.918 1 98.94 54 ALA B C 1
ATOM 1587 O O . ALA B 1 54 ? -3.113 8.203 -0.142 1 98.94 54 ALA B O 1
ATOM 1588 N N . ARG B 1 55 ? -3.564 7.004 -1.987 1 98.88 55 ARG B N 1
ATOM 1589 C CA . ARG B 1 55 ? -2.156 6.812 -2.32 1 98.88 55 ARG B CA 1
ATOM 1590 C C . ARG B 1 55 ? -1.489 8.141 -2.666 1 98.88 55 ARG B C 1
ATOM 1592 O O . ARG B 1 55 ? -0.37 8.406 -2.227 1 98.88 55 ARG B O 1
ATOM 1599 N N . GLU B 1 56 ? -2.143 8.938 -3.461 1 98.88 56 GLU B N 1
ATOM 1600 C CA . GLU B 1 56 ? -1.602 10.25 -3.82 1 98.88 56 GLU B CA 1
ATOM 1601 C C . GLU B 1 56 ? -1.45 11.141 -2.59 1 98.88 56 GLU B C 1
ATOM 1603 O O . GLU B 1 56 ? -0.44 11.828 -2.436 1 98.88 56 GLU B O 1
ATOM 1608 N N . ALA B 1 57 ? -2.412 11.156 -1.715 1 98.94 57 ALA B N 1
ATOM 1609 C CA . ALA B 1 57 ? -2.357 11.93 -0.479 1 98.94 57 ALA B CA 1
ATOM 1610 C C . ALA B 1 57 ? -1.221 11.453 0.42 1 98.94 57 ALA B C 1
ATOM 1612 O O . ALA B 1 57 ? -0.501 12.266 1.005 1 98.94 57 ALA B O 1
ATOM 1613 N N . ALA B 1 58 ? -1.084 10.125 0.519 1 98.94 58 ALA B N 1
ATOM 1614 C CA . ALA B 1 58 ? -0.007 9.562 1.329 1 98.94 58 ALA B CA 1
ATOM 1615 C C . ALA B 1 58 ? 1.357 10.031 0.83 1 98.94 58 ALA B C 1
ATOM 1617 O O . ALA B 1 58 ? 2.217 10.414 1.626 1 98.94 58 ALA B O 1
ATOM 1618 N N . ASP B 1 59 ? 1.517 10.008 -0.443 1 98.94 59 ASP B N 1
ATOM 1619 C CA . ASP B 1 59 ? 2.777 10.445 -1.032 1 98.94 59 ASP B CA 1
ATOM 1620 C C . ASP B 1 59 ? 3.025 11.93 -0.75 1 98.94 59 ASP B C 1
ATOM 1622 O O . ASP B 1 59 ? 4.141 12.32 -0.397 1 98.94 59 ASP B O 1
ATOM 1626 N N . THR B 1 60 ? 1.993 12.727 -0.912 1 98.94 60 THR B N 1
ATOM 1627 C CA . THR B 1 60 ? 2.08 14.164 -0.647 1 98.94 60 THR B CA 1
ATOM 1628 C C . THR B 1 60 ? 2.494 14.422 0.798 1 98.94 60 THR B C 1
ATOM 1630 O O . THR B 1 60 ? 3.389 15.227 1.059 1 98.94 60 THR B O 1
ATOM 1633 N N . VAL B 1 61 ? 1.925 13.711 1.71 1 98.94 61 VAL B N 1
ATOM 1634 C CA . VAL B 1 61 ? 2.18 13.883 3.137 1 98.94 61 VAL B CA 1
ATOM 1635 C C . VAL B 1 61 ? 3.594 13.422 3.471 1 98.94 61 VAL B C 1
ATOM 1637 O O . VAL B 1 61 ? 4.324 14.102 4.191 1 98.94 61 VAL B O 1
ATOM 1640 N N . ALA B 1 62 ? 3.973 12.273 2.924 1 98.94 62 ALA B N 1
ATOM 1641 C CA . ALA B 1 62 ? 5.309 11.734 3.178 1 98.94 62 ALA B CA 1
ATOM 1642 C C . ALA B 1 62 ? 6.387 12.68 2.65 1 98.94 62 ALA B C 1
ATOM 1644 O O . ALA B 1 62 ? 7.395 12.914 3.32 1 98.94 62 ALA B O 1
ATOM 1645 N N . GLU B 1 63 ? 6.156 13.211 1.468 1 98.75 63 GLU B N 1
ATOM 1646 C CA . GLU B 1 63 ? 7.137 14.117 0.87 1 98.75 63 GLU B CA 1
ATOM 1647 C C . GLU B 1 63 ? 7.258 15.414 1.669 1 98.75 63 GLU B C 1
ATOM 1649 O O . GLU B 1 63 ? 8.352 15.961 1.808 1 98.75 63 GLU B O 1
ATOM 1654 N N . ARG B 1 64 ? 6.16 15.906 2.242 1 98.88 64 ARG B N 1
ATOM 1655 C CA . ARG B 1 64 ? 6.227 17.078 3.117 1 98.88 64 ARG B CA 1
ATOM 1656 C C . ARG B 1 64 ? 7.016 16.766 4.387 1 98.88 64 ARG B C 1
ATOM 1658 O O . ARG B 1 64 ? 7.828 17.578 4.832 1 98.88 64 ARG B O 1
ATOM 1665 N N . ALA B 1 65 ? 6.742 15.602 4.977 1 98.75 65 ALA B N 1
ATOM 1666 C CA . ALA B 1 65 ? 7.484 15.188 6.164 1 98.75 65 ALA B CA 1
ATOM 1667 C C . ALA B 1 65 ? 8.992 15.195 5.898 1 98.75 65 ALA B C 1
ATOM 1669 O O . ALA B 1 65 ? 9.758 15.766 6.676 1 98.75 65 ALA B O 1
ATOM 1670 N N . VAL B 1 66 ? 9.383 14.641 4.77 1 98.06 66 VAL B N 1
ATOM 1671 C CA . VAL B 1 66 ? 10.789 14.586 4.383 1 98.06 66 VAL B CA 1
ATOM 1672 C C . VAL B 1 66 ? 11.344 16 4.234 1 98.06 66 VAL B C 1
ATOM 1674 O O . VAL B 1 66 ? 12.453 16.297 4.691 1 98.06 66 VAL B O 1
ATOM 1677 N N . THR B 1 67 ? 10.555 16.844 3.574 1 97.69 67 THR B N 1
ATOM 1678 C CA . THR B 1 67 ? 10.969 18.219 3.285 1 97.69 67 THR B CA 1
ATOM 1679 C C . THR B 1 67 ? 11.289 18.969 4.574 1 97.69 67 THR B C 1
ATOM 1681 O O . THR B 1 67 ? 12.211 19.781 4.605 1 97.69 67 THR B O 1
ATOM 1684 N N . ILE B 1 68 ? 10.617 18.625 5.703 1 97.62 68 ILE B N 1
ATOM 1685 C CA . ILE B 1 68 ? 10.828 19.375 6.934 1 97.62 68 ILE B CA 1
ATOM 1686 C C . ILE B 1 68 ? 11.742 18.594 7.871 1 97.62 68 ILE B C 1
ATOM 1688 O O . ILE B 1 68 ? 11.844 18.906 9.062 1 97.62 68 ILE B O 1
ATOM 1692 N N . GLY B 1 69 ? 12.32 17.516 7.344 1 97.06 69 GLY B N 1
ATOM 1693 C CA . GLY B 1 69 ? 13.375 16.828 8.062 1 97.06 69 GLY B CA 1
ATOM 1694 C C . GLY B 1 69 ? 12.859 15.68 8.914 1 97.06 69 GLY B C 1
ATOM 1695 O O . GLY B 1 69 ? 13.562 15.195 9.805 1 97.06 69 GLY B O 1
ATOM 1696 N N . PHE B 1 70 ? 11.594 15.289 8.758 1 98.19 70 PHE B N 1
ATOM 1697 C CA . PHE B 1 70 ? 11 14.18 9.492 1 98.19 70 PHE B CA 1
ATOM 1698 C C . PHE B 1 70 ? 10.977 12.922 8.641 1 98.19 70 PHE B C 1
ATOM 1700 O O . PHE B 1 70 ? 10.32 12.883 7.598 1 98.19 70 PHE B O 1
ATOM 1707 N N . PRO B 1 71 ? 11.695 11.828 8.977 1 98.56 71 PRO B N 1
ATOM 1708 C CA . PRO B 1 71 ? 11.68 10.594 8.195 1 98.56 71 PRO B CA 1
ATOM 1709 C C . PRO B 1 71 ? 10.359 9.836 8.32 1 98.56 71 PRO B C 1
ATOM 1711 O O . PRO B 1 71 ? 10.023 9.344 9.398 1 98.56 71 PRO B O 1
ATOM 1714 N N . PRO B 1 72 ? 9.617 9.727 7.238 1 98.62 72 PRO B N 1
ATOM 1715 C CA . PRO B 1 72 ? 8.328 9.039 7.309 1 98.62 72 PRO B CA 1
ATOM 1716 C C . PRO B 1 72 ? 8.477 7.52 7.445 1 98.62 72 PRO B C 1
ATOM 1718 O O . PRO B 1 72 ? 9.5 6.961 7.059 1 98.62 72 PRO B O 1
ATOM 1721 N N . ASP B 1 73 ? 7.496 6.883 8.047 1 98.88 73 ASP B N 1
ATOM 1722 C CA . ASP B 1 73 ? 7.488 5.434 8.242 1 98.88 73 ASP B CA 1
ATOM 1723 C C . ASP B 1 73 ? 6.125 4.844 7.902 1 98.88 73 ASP B C 1
ATOM 1725 O O . ASP B 1 73 ? 5.16 5.02 8.648 1 98.88 73 ASP B O 1
ATOM 1729 N N . ALA B 1 74 ? 6.02 4.18 6.785 1 98.69 74 ALA B N 1
ATOM 1730 C CA . ALA B 1 74 ? 4.773 3.533 6.375 1 98.69 74 ALA B CA 1
ATOM 1731 C C . ALA B 1 74 ? 4.988 2.043 6.129 1 98.69 74 ALA B C 1
ATOM 1733 O O . ALA B 1 74 ? 4.34 1.453 5.258 1 98.69 74 ALA B O 1
ATOM 1734 N N . ARG B 1 75 ? 6.027 1.449 6.816 1 98.81 75 ARG B N 1
ATOM 1735 C CA . ARG B 1 75 ? 6.211 0.001 6.781 1 98.81 75 ARG B CA 1
ATOM 1736 C C . ARG B 1 75 ? 4.973 -0.719 7.309 1 98.81 75 ARG B C 1
ATOM 1738 O O . ARG B 1 75 ? 4.25 -0.187 8.156 1 98.81 75 ARG B O 1
ATOM 1745 N N . ALA B 1 76 ? 4.781 -1.912 6.848 1 98.69 76 ALA B N 1
ATOM 1746 C CA . ALA B 1 76 ? 3.59 -2.684 7.191 1 98.69 76 ALA B CA 1
ATOM 1747 C C . ALA B 1 76 ? 3.422 -2.797 8.703 1 98.69 76 ALA B C 1
ATOM 1749 O O . ALA B 1 76 ? 2.32 -2.615 9.227 1 98.69 76 ALA B O 1
ATOM 1750 N N . MET B 1 77 ? 4.461 -3.08 9.398 1 98.31 77 MET B N 1
ATOM 1751 C CA . MET B 1 77 ? 4.395 -3.232 10.852 1 98.31 77 MET B CA 1
ATOM 1752 C C . MET B 1 77 ? 3.996 -1.922 11.523 1 98.31 77 MET B C 1
ATOM 1754 O O . MET B 1 77 ? 3.213 -1.917 12.469 1 98.31 77 MET B O 1
ATOM 1758 N N . THR B 1 78 ? 4.562 -0.804 11.062 1 98.75 78 THR B N 1
ATOM 1759 C CA . THR B 1 78 ? 4.238 0.513 11.594 1 98.75 78 THR B CA 1
ATOM 1760 C C . THR B 1 78 ? 2.754 0.823 11.406 1 98.75 78 THR B C 1
ATOM 1762 O O . THR B 1 78 ? 2.082 1.264 12.344 1 98.75 78 THR B O 1
ATOM 1765 N N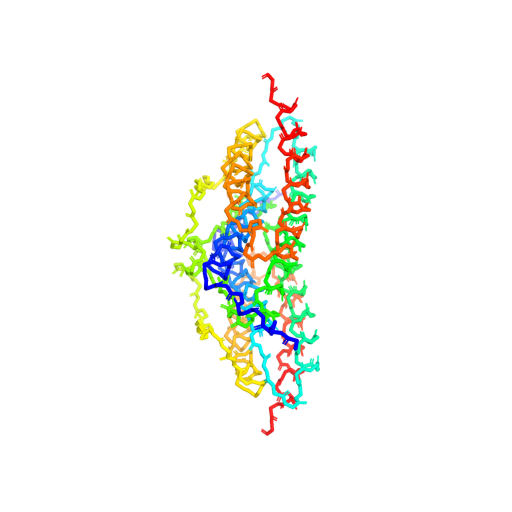 . VAL B 1 79 ? 2.234 0.577 10.195 1 98.88 79 VAL B N 1
ATOM 1766 C CA . VAL B 1 79 ? 0.836 0.853 9.875 1 98.88 79 VAL B CA 1
ATOM 1767 C C . VAL B 1 79 ? -0.07 -0.037 10.727 1 98.88 79 VAL B C 1
ATOM 1769 O O . VAL B 1 79 ? -1.026 0.445 11.336 1 98.88 79 VAL B O 1
ATOM 1772 N N . ALA B 1 80 ? 0.262 -1.332 10.828 1 98.62 80 ALA B N 1
ATOM 1773 C CA . ALA B 1 80 ? -0.531 -2.287 11.594 1 98.62 80 ALA B CA 1
ATOM 1774 C C . ALA B 1 80 ? -0.582 -1.899 13.07 1 98.62 80 ALA B C 1
ATOM 1776 O O . ALA B 1 80 ? -1.626 -2.02 13.719 1 98.62 80 ALA B O 1
ATOM 1777 N N . LYS B 1 81 ? 0.475 -1.436 13.547 1 98.44 81 LYS B N 1
ATOM 1778 C CA . LYS B 1 81 ? 0.6 -1.135 14.969 1 98.44 81 LYS B CA 1
ATOM 1779 C C . LYS B 1 81 ? -0.067 0.195 15.312 1 98.44 81 LYS B C 1
ATOM 1781 O O . LYS B 1 81 ? -0.674 0.336 16.375 1 98.44 81 LYS B O 1
ATOM 1786 N N . ASN B 1 82 ? -0.014 1.193 14.414 1 98.75 82 ASN B N 1
ATOM 1787 C CA . ASN B 1 82 ? -0.261 2.564 14.844 1 98.75 82 ASN B CA 1
ATOM 1788 C C . ASN B 1 82 ? -1.542 3.123 14.234 1 98.75 82 ASN B C 1
ATOM 1790 O O . ASN B 1 82 ? -2.037 4.168 14.664 1 98.75 82 ASN B O 1
ATOM 1794 N N . SER B 1 83 ? -2.082 2.467 13.227 1 98.81 83 SER B N 1
ATOM 1795 C CA . SER B 1 83 ? -3.303 3.002 12.633 1 98.81 83 SER B CA 1
ATOM 1796 C C . SER B 1 83 ? -4.461 2.969 13.625 1 98.81 83 SER B C 1
ATOM 1798 O O . SER B 1 83 ? -4.719 1.94 14.25 1 98.81 83 SER B O 1
ATOM 1800 N N . PRO B 1 84 ? -5.176 4.047 13.789 1 98.56 84 PRO B N 1
ATOM 1801 C CA . PRO B 1 84 ? -6.348 4.066 14.664 1 98.56 84 PRO B CA 1
ATOM 1802 C C . PRO B 1 84 ? -7.613 3.568 13.969 1 98.56 84 PRO B C 1
ATOM 1804 O O . PRO B 1 84 ? -8.688 3.562 14.57 1 98.56 84 PRO B O 1
ATOM 1807 N N . LEU B 1 85 ? -7.531 3.197 12.703 1 98.75 85 LEU B N 1
ATOM 1808 C CA . LEU B 1 85 ? -8.695 2.846 11.898 1 98.75 85 LEU B CA 1
ATOM 1809 C C . LEU B 1 85 ? -9.164 1.429 12.211 1 98.75 85 LEU B C 1
ATOM 1811 O O . LEU B 1 85 ? -8.344 0.53 12.414 1 98.75 85 LEU B O 1
ATOM 1815 N N . PRO B 1 86 ? -10.469 1.271 12.25 1 97.5 86 PRO B N 1
ATOM 1816 C CA . PRO B 1 86 ? -10.93 -0.114 12.383 1 97.5 86 PRO B CA 1
ATOM 1817 C C . PRO B 1 86 ? -10.508 -0.995 11.211 1 97.5 86 PRO B C 1
ATOM 1819 O O . PRO B 1 86 ? -10.477 -0.535 10.07 1 97.5 86 PRO B O 1
ATOM 1822 N N . ASP B 1 87 ? -10.266 -2.234 11.492 1 96.31 87 ASP B N 1
ATOM 1823 C CA . ASP B 1 87 ? -9.828 -3.154 10.445 1 96.31 87 ASP B CA 1
ATOM 1824 C C . ASP B 1 87 ? -11.016 -3.674 9.641 1 96.31 87 ASP B C 1
ATOM 1826 O O . ASP B 1 87 ? -12.07 -3.969 10.203 1 96.31 87 ASP B O 1
ATOM 1830 N N . ALA B 1 88 ? -10.805 -3.676 8.359 1 96 88 ALA B N 1
ATOM 1831 C CA . ALA B 1 88 ? -11.781 -4.379 7.531 1 96 88 ALA B CA 1
ATOM 1832 C C . ALA B 1 88 ? -11.867 -5.855 7.91 1 96 88 ALA B C 1
ATOM 1834 O O . ALA B 1 88 ? -10.891 -6.43 8.398 1 96 88 ALA B O 1
ATOM 1835 N N . VAL B 1 89 ? -13 -6.406 7.695 1 93.81 89 VAL B N 1
ATOM 1836 C CA . VAL B 1 89 ? -13.18 -7.832 7.949 1 93.81 89 VAL B CA 1
ATOM 1837 C C . VAL B 1 89 ? -12.391 -8.648 6.93 1 93.81 89 VAL B C 1
ATOM 1839 O O . VAL B 1 89 ? -12.125 -8.172 5.82 1 93.81 89 VAL B O 1
ATOM 1842 N N . GLU B 1 90 ? -12.047 -9.836 7.398 1 95.31 90 GLU B N 1
ATOM 1843 C CA . GLU B 1 90 ? -11.453 -10.797 6.473 1 95.31 90 GLU B CA 1
ATOM 1844 C C . GLU B 1 90 ? -12.516 -11.445 5.594 1 95.31 90 GLU B C 1
ATOM 1846 O O . GLU B 1 90 ? -13.609 -11.758 6.059 1 95.31 90 GLU B O 1
ATOM 1851 N N . GLY B 1 91 ? -12.164 -11.633 4.301 1 97 91 GLY B N 1
ATOM 1852 C CA . GLY B 1 91 ? -13.039 -12.391 3.422 1 97 91 GLY B CA 1
ATOM 1853 C C . GLY B 1 91 ? -14.086 -11.531 2.734 1 97 91 GLY B C 1
ATOM 1854 O O . GLY B 1 91 ? -13.938 -10.312 2.656 1 97 91 GLY B O 1
ATOM 1855 N N . ARG B 1 92 ? -15.125 -12.188 2.17 1 98 92 ARG B N 1
ATOM 1856 C CA . ARG B 1 92 ? -16.156 -11.531 1.375 1 98 92 ARG B CA 1
ATOM 1857 C C . ARG B 1 92 ? -16.984 -10.562 2.229 1 98 92 ARG B C 1
ATOM 1859 O O . ARG B 1 92 ? -17.203 -10.812 3.414 1 98 92 ARG B O 1
ATOM 1866 N N . ILE B 1 93 ? -17.453 -9.5 1.56 1 98.5 93 ILE B N 1
ATOM 1867 C CA . ILE B 1 93 ? -18.219 -8.461 2.232 1 98.5 93 ILE B CA 1
ATOM 1868 C C . ILE B 1 93 ? -19.281 -7.906 1.282 1 98.5 93 ILE B C 1
ATOM 1870 O O . ILE B 1 93 ? -19.031 -7.742 0.087 1 98.5 93 ILE B O 1
ATOM 1874 N N . THR B 1 94 ? -20.469 -7.609 1.773 1 98.56 94 THR B N 1
ATOM 1875 C CA . THR B 1 94 ? -21.531 -7.039 0.938 1 98.56 94 THR B CA 1
ATOM 1876 C C . THR B 1 94 ? -21.203 -5.598 0.564 1 98.56 94 THR B C 1
ATOM 1878 O O . THR B 1 94 ? -20.484 -4.906 1.298 1 98.56 94 THR B O 1
ATOM 1881 N N . ASP B 1 95 ? -21.703 -5.152 -0.556 1 98.31 95 ASP B N 1
ATOM 1882 C CA . ASP B 1 95 ? -21.484 -3.771 -0.986 1 98.31 95 ASP B CA 1
ATOM 1883 C C . ASP B 1 95 ? -21.984 -2.785 0.069 1 98.31 95 ASP B C 1
ATOM 1885 O O . ASP B 1 95 ? -21.312 -1.784 0.349 1 98.31 95 ASP B O 1
ATOM 1889 N N . ALA B 1 96 ? -23.094 -3.086 0.715 1 98.31 96 ALA B N 1
ATOM 1890 C CA . ALA B 1 96 ? -23.625 -2.211 1.756 1 98.31 96 ALA B CA 1
ATOM 1891 C C . ALA B 1 96 ? -22.672 -2.133 2.945 1 98.31 96 ALA B C 1
ATOM 1893 O O . ALA B 1 96 ? -22.391 -1.045 3.449 1 98.31 96 ALA B O 1
ATOM 1894 N N . ALA B 1 97 ? -22.172 -3.23 3.404 1 98.5 97 ALA B N 1
ATOM 1895 C CA . ALA B 1 97 ? -21.266 -3.273 4.543 1 98.5 97 ALA B CA 1
ATOM 1896 C C . ALA B 1 97 ? -19.938 -2.604 4.203 1 98.5 97 ALA B C 1
ATOM 1898 O O . ALA B 1 97 ? -19.312 -1.974 5.062 1 98.5 97 ALA B O 1
ATOM 1899 N N . ALA B 1 98 ? -19.484 -2.797 2.938 1 98.75 98 ALA B N 1
ATOM 1900 C CA . ALA B 1 98 ? -18.266 -2.141 2.488 1 98.75 98 ALA B CA 1
ATOM 1901 C C . ALA B 1 98 ? -18.406 -0.622 2.537 1 98.75 98 ALA B C 1
ATOM 1903 O O . ALA B 1 98 ? -17.516 0.075 3.029 1 98.75 98 ALA B O 1
ATOM 1904 N N . VAL B 1 99 ? -19.516 -0.135 2.031 1 98.81 99 VAL B N 1
ATOM 1905 C CA . VAL B 1 99 ? -19.781 1.301 2.037 1 98.81 99 VAL B CA 1
ATOM 1906 C C . VAL B 1 99 ? -19.812 1.813 3.475 1 98.81 99 VAL B C 1
ATOM 1908 O O . VAL B 1 99 ? -19.188 2.83 3.795 1 98.81 99 VAL B O 1
ATOM 1911 N N . ASP B 1 100 ? -20.5 1.08 4.367 1 98.75 100 ASP B N 1
ATOM 1912 C CA . ASP B 1 100 ? -20.578 1.473 5.77 1 98.75 100 ASP B CA 1
ATOM 1913 C C . ASP B 1 100 ? -19.172 1.538 6.395 1 98.75 100 ASP B C 1
ATOM 1915 O O . ASP B 1 100 ? -18.875 2.459 7.152 1 98.75 100 ASP B O 1
ATOM 1919 N N . HIS B 1 101 ? -18.375 0.581 6.094 1 98.81 101 HIS B N 1
ATOM 1920 C CA . HIS B 1 101 ? -17.016 0.529 6.633 1 98.81 101 HIS B CA 1
ATOM 1921 C C . HIS B 1 101 ? -16.172 1.707 6.145 1 98.81 101 HIS B C 1
ATOM 1923 O O . HIS B 1 101 ? -15.469 2.342 6.93 1 98.81 101 HIS B O 1
ATOM 1929 N N . VAL B 1 102 ? -16.297 2.02 4.855 1 98.88 102 VAL B N 1
ATOM 1930 C CA . VAL B 1 102 ? -15.539 3.121 4.277 1 98.88 102 VAL B CA 1
ATOM 1931 C C . VAL B 1 102 ? -15.969 4.438 4.918 1 98.88 102 VAL B C 1
ATOM 1933 O O . VAL B 1 102 ? -15.125 5.281 5.242 1 98.88 102 VAL B O 1
ATOM 1936 N N . VAL B 1 103 ? -17.219 4.625 5.109 1 98.88 103 VAL B N 1
ATOM 1937 C CA . VAL B 1 103 ? -17.719 5.836 5.746 1 98.88 103 VAL B CA 1
ATOM 1938 C C . VAL B 1 103 ? -17.125 5.961 7.148 1 98.88 103 VAL B C 1
ATOM 1940 O O . VAL B 1 103 ? -16.719 7.047 7.559 1 98.88 103 VAL B O 1
ATOM 1943 N N . ALA B 1 104 ? -17.062 4.883 7.867 1 98.88 104 ALA B N 1
ATOM 1944 C CA . ALA B 1 104 ? -16.469 4.895 9.203 1 98.88 104 ALA B CA 1
ATOM 1945 C C . ALA B 1 104 ? -14.992 5.289 9.141 1 98.88 104 ALA B C 1
ATOM 1947 O O . ALA B 1 104 ? -14.523 6.105 9.938 1 98.88 104 ALA B O 1
ATOM 1948 N N . LEU B 1 105 ? -14.242 4.73 8.188 1 98.94 105 LEU B N 1
ATOM 1949 C CA . LEU B 1 105 ? -12.828 5.055 8.016 1 98.94 105 LEU B CA 1
ATOM 1950 C C . LEU B 1 105 ? -12.648 6.543 7.73 1 98.94 105 LEU B C 1
ATOM 1952 O O . LEU B 1 105 ? -11.859 7.211 8.406 1 98.94 105 LEU B O 1
ATOM 1956 N N . LEU B 1 106 ? -13.383 7.027 6.746 1 98.94 106 LEU B N 1
ATOM 1957 C CA . LEU B 1 106 ? -13.234 8.406 6.297 1 98.94 106 LEU B CA 1
ATOM 1958 C C . LEU B 1 106 ? -13.672 9.383 7.383 1 98.94 106 LEU B C 1
ATOM 1960 O O . LEU B 1 106 ? -13.094 10.461 7.52 1 98.94 106 LEU B O 1
ATOM 1964 N N . THR B 1 107 ? -14.656 8.984 8.164 1 98.88 107 THR B N 1
ATOM 1965 C CA . THR B 1 107 ? -15.094 9.82 9.281 1 98.88 107 THR B CA 1
ATOM 1966 C C . THR B 1 107 ? -13.977 9.992 10.297 1 98.88 107 THR B C 1
ATOM 1968 O O . THR B 1 107 ? -13.664 11.117 10.703 1 98.88 107 THR B O 1
ATOM 1971 N N . VAL B 1 108 ? -13.328 8.93 10.688 1 98.94 108 VAL B N 1
ATOM 1972 C CA . VAL B 1 108 ? -12.234 8.977 11.648 1 98.94 108 VAL B CA 1
ATOM 1973 C C . VAL B 1 108 ? -11.102 9.836 11.094 1 98.94 108 VAL B C 1
ATOM 1975 O O . VAL B 1 108 ? -10.602 10.734 11.773 1 98.94 108 VAL B O 1
ATOM 1978 N N . ILE B 1 109 ? -10.711 9.648 9.859 1 98.94 109 ILE B N 1
ATOM 1979 C CA . ILE B 1 109 ? -9.555 10.32 9.273 1 98.94 109 ILE B CA 1
ATOM 1980 C C . ILE B 1 109 ? -9.844 11.805 9.125 1 98.94 109 ILE B C 1
ATOM 1982 O O . ILE B 1 109 ? -9.008 12.648 9.469 1 98.94 109 ILE B O 1
ATOM 1986 N N . THR B 1 110 ? -11.031 12.172 8.602 1 98.94 110 THR B N 1
ATOM 1987 C CA . THR B 1 110 ? -11.328 13.578 8.352 1 98.94 110 THR B CA 1
ATOM 1988 C C . THR B 1 110 ? -11.477 14.344 9.664 1 98.94 110 THR B C 1
ATOM 1990 O O . THR B 1 110 ? -11.078 15.508 9.766 1 98.94 110 THR B O 1
ATOM 1993 N N . ASP B 1 111 ? -12.039 13.703 10.711 1 98.88 111 ASP B N 1
ATOM 1994 C CA . ASP B 1 111 ? -12.109 14.336 12.023 1 98.88 111 ASP B CA 1
ATOM 1995 C C . ASP B 1 111 ? -10.711 14.625 12.57 1 98.88 111 ASP B C 1
ATOM 1997 O O . ASP B 1 111 ? -10.445 15.727 13.055 1 98.88 111 ASP B O 1
ATOM 2001 N N . ARG B 1 112 ? -9.844 13.727 12.469 1 98.88 112 ARG B N 1
ATOM 2002 C CA . ARG B 1 112 ? -8.484 13.875 12.969 1 98.88 112 ARG B CA 1
ATOM 2003 C C . ARG B 1 112 ? -7.707 14.914 12.164 1 98.88 112 ARG B C 1
ATOM 2005 O O . ARG B 1 112 ? -6.926 15.688 12.719 1 98.88 112 ARG B O 1
ATOM 2012 N N . LEU B 1 113 ? -7.926 14.922 10.82 1 98.94 113 LEU B N 1
ATOM 2013 C CA . LEU B 1 113 ? -7.297 15.93 9.969 1 98.94 113 LEU B CA 1
ATOM 2014 C C . LEU B 1 113 ? -7.734 17.328 10.383 1 98.94 113 LEU B C 1
ATOM 2016 O O . LEU B 1 113 ? -6.91 18.25 10.453 1 98.94 113 LEU B O 1
ATOM 2020 N N . ARG B 1 114 ? -8.992 17.516 10.68 1 98.88 114 ARG B N 1
ATOM 2021 C CA . ARG B 1 114 ? -9.492 18.828 11.07 1 98.88 114 ARG B CA 1
ATOM 2022 C C . ARG B 1 114 ? -8.859 19.281 12.383 1 98.88 114 ARG B C 1
ATOM 2024 O O . ARG B 1 114 ? -8.516 20.453 12.531 1 98.88 114 ARG B O 1
ATOM 2031 N N . GLU B 1 115 ? -8.742 18.328 13.289 1 98.88 115 GLU B N 1
ATOM 2032 C CA . GLU B 1 115 ? -8.07 18.656 14.547 1 98.88 115 GLU B CA 1
ATOM 2033 C C . GLU B 1 115 ? -6.621 19.062 14.305 1 98.88 115 GLU B C 1
ATOM 2035 O O . GLU B 1 115 ? -6.141 20.047 14.891 1 98.88 115 GLU B O 1
ATOM 2040 N N . ARG B 1 116 ? -5.883 18.328 13.469 1 98.81 116 ARG B N 1
ATOM 2041 C CA . ARG B 1 116 ? -4.484 18.625 13.172 1 98.81 116 ARG B CA 1
ATOM 2042 C C . ARG B 1 116 ? -4.332 19.969 12.469 1 98.81 116 ARG B C 1
ATOM 2044 O O . ARG B 1 116 ? -3.391 20.719 12.75 1 98.81 116 ARG B O 1
ATOM 2051 N N . ILE B 1 117 ? -5.25 20.234 11.5 1 98.81 117 ILE B N 1
ATOM 2052 C CA . ILE B 1 117 ? -5.238 21.484 10.75 1 98.81 117 ILE B CA 1
ATOM 2053 C C . ILE B 1 117 ? -5.289 22.656 11.711 1 98.81 117 ILE B C 1
ATOM 2055 O O . ILE B 1 117 ? -4.531 23.625 11.562 1 98.81 117 ILE B O 1
ATOM 2059 N N . VAL B 1 118 ? -6.168 22.547 12.742 1 98.62 118 VAL B N 1
ATOM 2060 C CA . VAL B 1 118 ? -6.285 23.609 13.734 1 98.62 118 VAL B CA 1
ATOM 2061 C C . VAL B 1 118 ? -5.016 23.672 14.578 1 98.62 118 VAL B C 1
ATOM 2063 O O . VAL B 1 118 ? -4.469 24.75 14.812 1 98.62 118 VAL B O 1
ATOM 2066 N N . ARG B 1 119 ? -4.508 22.547 14.984 1 97.88 119 ARG B N 1
ATOM 2067 C CA . ARG B 1 119 ? -3.383 22.453 15.906 1 97.88 119 ARG B CA 1
ATOM 2068 C C . ARG B 1 119 ? -2.123 23.062 15.297 1 97.88 119 ARG B C 1
ATOM 2070 O O . ARG B 1 119 ? -1.349 23.719 15.992 1 97.88 119 ARG B O 1
ATOM 2077 N N . ILE B 1 120 ? -1.903 22.844 13.961 1 98.12 120 ILE B N 1
ATOM 2078 C CA . ILE B 1 120 ? -0.59 23.188 13.43 1 98.12 120 ILE B CA 1
ATOM 2079 C C . ILE B 1 120 ? -0.67 24.5 12.672 1 98.12 120 ILE B C 1
ATOM 2081 O O . ILE B 1 120 ? 0.297 24.922 12.031 1 98.12 120 ILE B O 1
ATOM 2085 N N . ALA B 1 121 ? -1.822 25.203 12.75 1 97.5 121 ALA B N 1
ATOM 2086 C CA . ALA B 1 121 ? -2.102 26.406 11.961 1 97.5 121 ALA B CA 1
ATOM 2087 C C . ALA B 1 121 ? -1.001 27.438 12.133 1 97.5 121 ALA B C 1
ATOM 2089 O O . ALA B 1 121 ? -0.46 27.953 11.148 1 97.5 121 ALA B O 1
ATOM 2090 N N . ASP B 1 122 ? -0.525 27.641 13.398 1 96.69 122 ASP B N 1
ATOM 2091 C CA . ASP B 1 122 ? 0.467 28.688 13.664 1 96.69 122 ASP B CA 1
ATOM 2092 C C . ASP B 1 122 ? 1.879 28.109 13.68 1 96.69 122 ASP B C 1
ATOM 2094 O O . ASP B 1 122 ? 2.863 28.844 13.695 1 96.69 122 ASP B O 1
ATOM 2098 N N . MET B 1 123 ? 1.896 26.812 13.633 1 97.56 123 MET B N 1
ATOM 2099 C CA . MET B 1 123 ? 3.193 26.156 13.711 1 97.56 123 MET B CA 1
ATOM 2100 C C . MET B 1 123 ? 3.846 26.062 12.336 1 97.56 123 MET B C 1
ATOM 2102 O O . MET B 1 123 ? 5.055 26.266 12.203 1 97.56 123 MET B O 1
ATOM 2106 N N . ASP B 1 124 ? 3.066 25.828 11.289 1 98.19 124 ASP B N 1
ATOM 2107 C CA . ASP B 1 124 ? 3.557 25.641 9.922 1 98.19 124 ASP B CA 1
ATOM 2108 C C . ASP B 1 124 ? 2.422 25.781 8.914 1 98.19 124 ASP B C 1
ATOM 2110 O O . ASP B 1 124 ? 1.859 24.781 8.469 1 98.19 124 ASP B O 1
ATOM 2114 N N . PRO B 1 125 ? 2.213 26.906 8.43 1 98.25 125 PRO B N 1
ATOM 2115 C CA . PRO B 1 125 ? 1.09 27.156 7.52 1 98.25 125 PRO B CA 1
ATOM 2116 C C . PRO B 1 125 ? 1.197 26.359 6.223 1 98.25 125 PRO B C 1
ATOM 2118 O O . PRO B 1 125 ? 0.179 26.031 5.605 1 98.25 125 PRO B O 1
ATOM 2121 N N . VAL B 1 126 ? 2.414 26.047 5.777 1 98.56 126 VAL B N 1
ATOM 2122 C CA . VAL B 1 126 ? 2.598 25.266 4.555 1 98.56 126 VAL B CA 1
ATOM 2123 C C . VAL B 1 126 ? 2.064 23.844 4.758 1 98.56 126 VAL B C 1
ATOM 2125 O O . VAL B 1 126 ? 1.302 23.344 3.934 1 98.56 126 VAL B O 1
ATOM 2128 N N . SER B 1 127 ? 2.461 23.188 5.895 1 98.81 127 SER B N 1
ATOM 2129 C CA . SER B 1 127 ? 1.932 21.875 6.223 1 98.81 127 SER B CA 1
ATOM 2130 C C . SER B 1 127 ? 0.427 21.922 6.461 1 98.81 127 SER B C 1
ATOM 2132 O O . SER B 1 127 ? -0.301 21 6.07 1 98.81 127 SER B O 1
ATOM 2134 N N . GLN B 1 128 ? 0.01 22.984 7.109 1 98.81 128 GLN B N 1
ATOM 2135 C CA . GLN B 1 128 ? -1.423 23.141 7.336 1 98.81 128 GLN B CA 1
ATOM 2136 C C . GLN B 1 128 ? -2.191 23.125 6.02 1 98.81 128 GLN B C 1
ATOM 2138 O O . GLN B 1 128 ? -3.191 22.422 5.879 1 98.81 128 GLN B O 1
ATOM 2143 N N . ASP B 1 129 ? -1.758 23.938 5.102 1 98.88 129 ASP B N 1
ATOM 2144 C CA . ASP B 1 129 ? -2.43 24.062 3.811 1 98.88 129 ASP B CA 1
ATOM 2145 C C . ASP B 1 129 ? -2.475 22.734 3.08 1 98.88 129 ASP B C 1
ATOM 2147 O O . ASP B 1 129 ? -3.49 22.375 2.477 1 98.88 129 ASP B O 1
ATOM 2151 N N . MET B 1 130 ? -1.419 22.016 3.15 1 98.88 130 MET B N 1
ATOM 2152 C CA . MET B 1 130 ? -1.354 20.688 2.531 1 98.88 130 MET B CA 1
ATOM 2153 C C . MET B 1 130 ? -2.383 19.75 3.148 1 98.88 130 MET B C 1
ATOM 2155 O O . MET B 1 130 ? -3.105 19.047 2.432 1 98.88 130 MET B O 1
ATOM 2159 N N . LEU B 1 131 ? -2.48 19.766 4.457 1 98.94 131 LEU B N 1
ATOM 2160 C CA . LEU B 1 131 ? -3.445 18.906 5.129 1 98.94 131 LEU B CA 1
ATOM 2161 C C . LEU B 1 131 ? -4.875 19.328 4.805 1 98.94 131 LEU B C 1
ATOM 2163 O O . LEU B 1 131 ? -5.77 18.484 4.715 1 98.94 131 LEU B O 1
ATOM 2167 N N . ILE B 1 132 ? -5.109 20.641 4.594 1 98.94 132 ILE B N 1
ATOM 2168 C CA . ILE B 1 132 ? -6.418 21.141 4.176 1 98.94 132 ILE B CA 1
ATOM 2169 C C . ILE B 1 132 ? -6.789 20.531 2.826 1 98.94 132 ILE B C 1
ATOM 2171 O O . ILE B 1 132 ? -7.93 20.094 2.623 1 98.94 132 ILE B O 1
ATOM 2175 N N . GLY B 1 133 ? -5.848 20.484 1.88 1 98.94 133 GLY B N 1
ATOM 2176 C CA . GLY B 1 133 ? -6.094 19.844 0.6 1 98.94 133 GLY B CA 1
ATOM 2177 C C . GLY B 1 133 ? -6.457 18.375 0.731 1 98.94 133 GLY B C 1
ATOM 2178 O O . GLY B 1 133 ? -7.41 17.906 0.101 1 98.94 133 GLY B O 1
ATOM 2179 N N . VAL B 1 134 ? -5.734 17.641 1.579 1 98.94 134 VAL B N 1
ATOM 2180 C CA . VAL B 1 134 ? -6.008 16.234 1.82 1 98.94 134 VAL B CA 1
ATOM 2181 C C . VAL B 1 134 ? -7.406 16.078 2.416 1 98.94 134 VAL B C 1
ATOM 2183 O O . VAL B 1 134 ? -8.188 15.234 1.969 1 98.94 134 VAL B O 1
ATOM 2186 N N . ALA B 1 135 ? -7.73 16.891 3.43 1 98.94 135 ALA B N 1
ATOM 2187 C CA . ALA B 1 135 ? -9.039 16.844 4.066 1 98.94 135 ALA B CA 1
ATOM 2188 C C . ALA B 1 135 ? -10.156 17.125 3.061 1 98.94 135 ALA B C 1
ATOM 2190 O O . ALA B 1 135 ? -11.188 16.469 3.066 1 98.94 135 ALA B O 1
ATOM 2191 N N . THR B 1 136 ? -9.922 18.094 2.188 1 98.94 136 THR B N 1
ATOM 2192 C CA . THR B 1 136 ? -10.906 18.453 1.18 1 98.94 136 THR B CA 1
ATOM 2193 C C . THR B 1 136 ? -11.25 17.266 0.291 1 98.94 136 THR B C 1
ATOM 2195 O O . THR B 1 136 ? -12.422 16.953 0.089 1 98.94 136 THR B O 1
ATOM 2198 N N . ASP B 1 137 ? -10.273 16.625 -0.182 1 98.88 137 ASP B N 1
ATOM 2199 C CA . ASP B 1 137 ? -10.461 15.477 -1.061 1 98.88 137 ASP B CA 1
ATOM 2200 C C . ASP B 1 137 ? -11.172 14.336 -0.33 1 98.88 137 ASP B C 1
ATOM 2202 O O . ASP B 1 137 ? -12.102 13.727 -0.869 1 98.88 137 ASP B O 1
ATOM 2206 N N . LEU B 1 138 ? -10.773 14.031 0.924 1 98.94 138 LEU B N 1
ATOM 2207 C CA . LEU B 1 138 ? -11.328 12.891 1.65 1 98.94 138 LEU B CA 1
ATOM 2208 C C . LEU B 1 138 ? -12.75 13.188 2.127 1 98.94 138 LEU B C 1
ATOM 2210 O O . LEU B 1 138 ? -13.586 12.281 2.186 1 98.94 138 LEU B O 1
ATOM 2214 N N . GLU B 1 139 ? -13.047 14.414 2.494 1 98.94 139 GLU B N 1
ATOM 2215 C CA . GLU B 1 139 ? -14.406 14.781 2.875 1 98.94 139 GLU B CA 1
ATOM 2216 C C . GLU B 1 139 ? -15.367 14.664 1.689 1 98.94 139 GLU B C 1
ATOM 2218 O O . GLU B 1 139 ? -16.531 14.312 1.859 1 98.94 139 GLU B O 1
ATOM 2223 N N . LYS B 1 140 ? -14.922 15.016 0.532 1 98.94 140 LYS B N 1
ATOM 2224 C CA . LYS B 1 140 ? -15.727 14.781 -0.662 1 98.94 140 LYS B CA 1
ATOM 2225 C C . LYS B 1 140 ? -16.047 13.297 -0.812 1 98.94 140 LYS B C 1
ATOM 2227 O O . LYS B 1 140 ? -17.203 12.938 -1.093 1 98.94 140 LYS B O 1
ATOM 2232 N N . GLN B 1 141 ? -15.062 12.438 -0.621 1 98.88 141 GLN B N 1
ATOM 2233 C CA . GLN B 1 141 ? -15.305 11 -0.692 1 98.88 141 GLN B CA 1
ATOM 2234 C C . GLN B 1 141 ? -16.281 10.555 0.396 1 98.88 141 GLN B C 1
ATOM 2236 O O . GLN B 1 141 ? -17.141 9.711 0.153 1 98.88 141 GLN B O 1
ATOM 2241 N N . LEU B 1 142 ? -16.016 11.094 1.647 1 98.88 142 LEU B N 1
ATOM 2242 C CA . LEU B 1 142 ? -16.938 10.781 2.736 1 98.88 142 LEU B CA 1
ATOM 2243 C C . LEU B 1 142 ? -18.375 11.117 2.342 1 98.88 142 LEU B C 1
ATOM 2245 O O . LEU B 1 142 ? -19.281 10.305 2.539 1 98.88 142 LEU B O 1
ATOM 2249 N N . TRP B 1 143 ? -18.531 12.266 1.722 1 98.75 143 TRP B N 1
ATOM 2250 C CA . TRP B 1 143 ? -19.844 12.68 1.248 1 98.75 143 TRP B CA 1
ATOM 2251 C C . TRP B 1 143 ? -20.391 11.703 0.215 1 98.75 143 TRP B C 1
ATOM 2253 O O . TRP B 1 143 ? -21.516 11.219 0.344 1 98.75 143 TRP B O 1
ATOM 2263 N N . MET B 1 144 ? -19.656 11.367 -0.769 1 98.62 144 MET B N 1
ATOM 2264 C CA . MET B 1 144 ? -20.094 10.523 -1.879 1 98.62 144 MET B CA 1
ATOM 2265 C C . MET B 1 144 ? -20.438 9.117 -1.391 1 98.62 144 MET B C 1
ATOM 2267 O O . MET B 1 144 ? -21.453 8.555 -1.796 1 98.62 144 MET B O 1
ATOM 2271 N N . PHE B 1 145 ? -19.594 8.508 -0.532 1 98.56 145 PHE B N 1
ATOM 2272 C CA . PHE B 1 145 ? -19.891 7.188 0.014 1 98.56 145 PHE B CA 1
ATOM 2273 C C . PHE B 1 145 ? -21.125 7.242 0.912 1 98.56 145 PHE B C 1
ATOM 2275 O O . PHE B 1 145 ? -21.969 6.34 0.879 1 98.56 145 PHE B O 1
ATOM 2282 N N . SER B 1 146 ? -21.234 8.328 1.757 1 98.25 146 SER B N 1
ATOM 2283 C CA . SER B 1 146 ? -22.375 8.477 2.658 1 98.25 146 SER B CA 1
ATOM 2284 C C . SER B 1 146 ? -23.688 8.547 1.886 1 98.25 146 SER B C 1
ATOM 2286 O O . SER B 1 146 ? -24.719 8.062 2.355 1 98.25 146 SER B O 1
ATOM 2288 N N . ALA B 1 147 ? -23.609 9.164 0.717 1 97.5 147 ALA B N 1
ATOM 2289 C CA . ALA B 1 147 ? -24.797 9.305 -0.117 1 97.5 147 ALA B CA 1
ATOM 2290 C C . ALA B 1 147 ? -25.297 7.945 -0.598 1 97.5 147 ALA B C 1
ATOM 2292 O O . ALA B 1 147 ? -26.453 7.809 -1.012 1 97.5 147 ALA B O 1
ATOM 2293 N N . GLN B 1 148 ? -24.469 6.973 -0.625 1 93.62 148 GLN B N 1
ATOM 2294 C CA . GLN B 1 148 ? -24.812 5.629 -1.063 1 93.62 148 GLN B CA 1
ATOM 2295 C C . GLN B 1 148 ? -25.453 4.832 0.068 1 93.62 148 GLN B C 1
ATOM 2297 O O . GLN B 1 148 ? -26.016 3.76 -0.163 1 93.62 148 GLN B O 1
ATOM 2302 N N . GLN B 1 149 ? -25.266 5.5 1.329 1 88.12 149 GLN B N 1
ATOM 2303 C CA . GLN B 1 149 ? -25.844 4.809 2.473 1 88.12 149 GLN B CA 1
ATOM 2304 C C . GLN B 1 149 ? -27.359 4.965 2.494 1 88.12 149 GLN B C 1
ATOM 2306 O O . GLN B 1 149 ? -27.891 6.02 2.139 1 88.12 149 GLN B O 1
ATOM 2311 N N . GLY B 1 150 ? -28.172 4.086 2.168 1 71.56 150 GLY B N 1
ATOM 2312 C CA . GLY B 1 150 ? -29.625 4.082 2.201 1 71.56 150 GLY B CA 1
ATOM 2313 C C . GLY B 1 150 ? -30.188 4.676 3.477 1 71.56 150 GLY B C 1
ATOM 2314 O O . GLY B 1 150 ? -29.469 4.84 4.465 1 71.56 150 GLY B O 1
#

Organism: Pseudonocardia thermophila (NCBI:txid1848)

Sequence (300 aa):
MTTTSIPATVGTDLQDTLVELTDLHLQAKQLHWNVKGRHFRNVHLHLDELTSIAREAADTVAERAVTIGFPPDARAMTVAKNSPLPDAVEGRITDAAAVDHVVALLTVITDRLRERIVRIADMDPVSQDMLIGVATDLEKQLWMFSAQQGMTTTSIPATVGTDLQDTLVELTDLHLQAKQLHWNVKGRHFRNVHLHLDELTSIAREAADTVAERAVTIGFPPDARAMTVAKNSPLPDAVEGRITDAAAVDHVVALLTVITDRLRERIVRIADMDPVSQDMLIGVATDLEKQLWMFSAQQG

Radius of gyration: 19.99 Å; Cα contacts (8 Å, |Δi|>4): 395; chains: 2; bounding box: 59×68×36 Å

InterPro domains:
  IPR002177 DNA-binding protein Dps [PIRSF005900] (10-148)
  IPR002177 DNA-binding protein Dps [PR01346] (32-48)
  IPR002177 DNA-binding protein Dps [PR01346] (56-72)
  IPR002177 DNA-binding protein Dps [PR01346] (127-145)
  IPR002177 DNA-binding protein Dps [PTHR42932] (10-147)
  IPR002177 DNA-binding protein Dps [cd01043] (14-148)
  IPR008331 Ferritin/DPS domain [PF00210] (14-148)
  IPR009078 Ferritin-like superfamily [SSF47240] (10-147)
  IPR012347 Ferritin-like [G3DSA:1.20.1260.10] (2-150)
  IPR023188 DNA-binding protein Dps, conserved site [PS00818] (32-48)

=== Feature glossary ===
Legend for the data blocks above and below:

— What the protein is —

The amino-acid sequence is the protein's primary structure: the linear order of residues from the N-terminus to the C-terminus, written in one-letter code. Everything else here — the 3D coordinates, the secondary structure, the domain annotations — is ultimately a consequence of this string.

Database cross-references. InterPro integrates a dozen domain/family signature databases into unified entries with residue-range hits. GO terms attach function/process/location labels with evidence codes. CATH codes position the fold in a four-level structural taxonomy. Organism is the NCBI-taxonomy species name.

— Where its atoms are —

The mmCIF block holds the 3D Cartesian coordinates of each backbone atom (N, Cα, C, O) in ångströms. mmCIF is the PDB's canonical archive format — a tagged-loop text representation of the atomic model.

The six renders are orthographic views along the three Cartesian axes in both directions. Representation (cartoon, sticks, or surface) and color scheme (sequence-rainbow or by-chain) vary across proteins so the training set covers all the common visualization conventions.

— Local backbone conformation —

Secondary structure is the local, repeating backbone conformation. DSSP classifies it into eight states by reading the hydrogen-bond network: three helix types (H, G, I), two β types (E, B), two non-regular types (T, S), and unstructured coil (-).

SS3 is a coarse helix/strand/coil call (letters a/b/c) made by the P-SEA algorithm from inter-Cα distances and dihedrals. It is less detailed than DSSP but needs only Cα positions.

Backbone dihedral angles. Every residue except chain termini has a φ (preceding-C → N → Cα → C) and a ψ (N → Cα → C → next-N). They are reported in degrees following the IUPAC sign convention. Secondary structure is essentially a statement about which (φ, ψ) basin each residue occupies.

— Global shape and packing —

The geometric summary reports three shape descriptors. Rg (radius of gyration) measures how spread out the Cα atoms are about their centre of mass; compact globular proteins have small Rg, elongated or unfolded ones large. Cα contacts (<8 Å, |i−j|>4) count long-range residue pairs in spatial proximity — high for tightly packed folds, near zero for rods or random coil. The bounding-box extents give the protein's footprint along x, y, z in Å.

Solvent accessibility: the surface area of each residue that a 1.4 Å water probe can touch, in Å². When only backbone atoms are present the absolute values are lower than full-atom SASA (side chains contribute most of the area) and are flagged as backbone-only.

Plot images: a contact map (which residues are close in 3D, as an N×N binary image), a Ramachandran scatter (backbone torsion angles, revealing secondary-structure composition at a glance), and — for AlphaFold structures — a PAE heatmap (pairwise prediction confidence).

— Structural neighborhood —

Foldseek's 3Di representation compresses backbone geometry into a per-residue letter drawn from a learned twenty-state alphabet. It captures the tertiary interaction pattern around each residue — which residues are packed against it in space, regardless of where they are in sequence.

Structural nearest neighbors (via Foldseek easy-search vs the PDB). Reported per hit: target PDB id, E-value, and alignment TM-score. A TM-score above ~0.5 is the conventional threshold for 'same fold'.

— Confidence and disorder —

pLDDT (predicted Local Distance Difference Test) is AlphaFold's per-residue confidence score, ranging from 0 to 100. Values above 90 indicate high confidence (typically well-packed cores); 70–90 is confident; 50–70 low confidence; below 50 usually means the region is disordered or the prediction is unreliable there. AlphaFold stores pLDDT in the mmCIF B-factor column.

For experimental (PDB) structures, the B-factor (temperature factor) quantifies the positional spread of each atom in the crystal — a combination of thermal vibration and static disorder — in units of Å². High B-factors mark flexible loops or poorly resolved regions; low B-factors mark the rigid, well-ordered core.

Predicted Aligned Error (PAE) is an AlphaFold confidence matrix: entry (i, j) is the expected error in the position of residue j, in ångströms, when the prediction is superimposed on the true structure at residue i. Low PAE within a block of residues means that block is internally rigid and well-predicted; high PAE between two blocks means their relative placement is uncertain even if each block individually is confident.